Protein AF-X1TV05-F1 (afdb_monomer_lite)

Foldseek 3Di:
DPQVPDDAPPLVVDQEAEDADPDQPDDGDPSVQVCQQPDPGAYEAEAYDCQSHDCVQQQKHWDPDWDQQFQWKAAPNDIFGDHRFTFIAMDGRHCVFKDQGMWTARPVVRDIGRQWIHGNLRYIYGGGRQDPDPPGCSCVSVVVVVCSSPVPDDDDDDDAAEAEQAEPPDDLVVLLVVLVVCLVVLHAYEYAYAQWWDAVVVRDIDGVVVVPPSVVSVVSSVVSRYDYDHNYNQQDDPHTGPPHHDD

Secondary structure (DSSP, 8-state):
--GGG--TTGGGGSSEEEEEE--TTPPPPHHHHHHHHH--SEEEEEES-GGGS-HHHHTEEEEEEEE----EEEETTEEEE-----EEEEEES-TTTEEEEEEEE-TTT--EEEEEEEETTTEEEESS-----TT-STTHHHHHHHHHHH--S--------EEEEE-TTS-HHHHHHHHHHHHHTT--EEEEE-SEEEEGGGTEEEEGGG-HHHHHHHHHHHTTTEEEEE--SS--SSS-TTTS---

Organism: NCBI:txid412755

pLDDT: mean 92.11, std 7.25, range [57.16, 98.5]

Structure (mmCIF, N/CA/C/O backbone):
data_AF-X1TV05-F1
#
_entry.id   AF-X1TV05-F1
#
loop_
_atom_site.group_PDB
_atom_site.id
_atom_site.type_symbol
_atom_site.label_atom_id
_atom_site.label_alt_id
_atom_site.label_comp_id
_atom_site.label_asym_id
_atom_site.label_entity_id
_atom_site.label_seq_id
_atom_site.pdbx_PDB_ins_code
_atom_site.Cartn_x
_atom_site.Cartn_y
_atom_site.Cartn_z
_atom_site.occupancy
_atom_site.B_iso_or_equiv
_atom_site.auth_seq_id
_atom_site.auth_comp_id
_atom_site.auth_asym_id
_atom_site.auth_atom_id
_atom_site.pdbx_PDB_model_num
ATOM 1 N N . GLU A 1 1 ? -1.019 -19.174 -8.511 1.00 68.38 1 GLU A N 1
ATOM 2 C CA . GLU A 1 1 ? -0.355 -20.396 -9.016 1.00 68.38 1 GLU A CA 1
ATOM 3 C C . GLU A 1 1 ? 1.146 -20.200 -8.939 1.00 68.38 1 GLU A C 1
ATOM 5 O O . GLU A 1 1 ? 1.585 -19.057 -8.804 1.00 68.38 1 GLU A O 1
ATOM 10 N N . LEU A 1 2 ? 1.934 -21.275 -8.952 1.00 84.50 2 LEU A N 1
ATOM 11 C CA . LEU A 1 2 ? 3.381 -21.110 -9.069 1.00 84.50 2 LEU A CA 1
ATOM 12 C C . LEU A 1 2 ? 3.692 -20.598 -10.474 1.00 84.50 2 LEU A C 1
ATOM 14 O O . LEU A 1 2 ? 3.127 -21.087 -11.445 1.00 84.50 2 LEU A O 1
ATOM 18 N N . VAL A 1 3 ? 4.638 -19.665 -10.607 1.00 87.25 3 VAL A N 1
ATOM 19 C CA . VAL A 1 3 ? 5.024 -19.142 -11.932 1.00 87.25 3 VAL A CA 1
ATOM 20 C C . VAL A 1 3 ? 5.448 -20.257 -12.897 1.00 87.25 3 VAL A C 1
ATOM 22 O O . VAL A 1 3 ? 5.271 -20.134 -14.100 1.00 87.25 3 VAL A O 1
ATOM 25 N N . SER A 1 4 ? 5.975 -21.371 -12.374 1.00 88.25 4 SER A N 1
ATOM 26 C CA . SER A 1 4 ? 6.381 -22.548 -13.147 1.00 88.25 4 SER A CA 1
ATOM 27 C C . SER A 1 4 ? 5.229 -23.309 -13.805 1.00 88.25 4 SER A C 1
ATOM 29 O O . SER A 1 4 ? 5.489 -24.132 -14.677 1.00 88.25 4 SER A O 1
ATOM 31 N N . GLU A 1 5 ? 3.994 -23.081 -13.362 1.00 92.00 5 GLU A N 1
ATOM 32 C CA . GLU A 1 5 ? 2.779 -23.726 -13.873 1.00 92.00 5 GLU A CA 1
ATOM 33 C C . GLU A 1 5 ? 2.093 -22.885 -14.956 1.00 92.00 5 GLU A C 1
ATOM 35 O O . GLU A 1 5 ? 1.122 -23.344 -15.540 1.00 92.00 5 GLU A O 1
ATOM 40 N N . TYR A 1 6 ? 2.603 -21.681 -15.245 1.00 95.19 6 TYR A N 1
ATOM 41 C CA . TYR A 1 6 ? 2.023 -20.797 -16.250 1.00 95.19 6 TYR A CA 1
ATOM 42 C C . TYR A 1 6 ? 2.086 -21.420 -17.652 1.00 95.19 6 TYR A C 1
ATOM 44 O O . TYR A 1 6 ? 3.167 -21.736 -18.167 1.00 95.19 6 TYR A O 1
ATOM 52 N N . GLU A 1 7 ? 0.928 -21.512 -18.292 1.00 96.19 7 GLU A N 1
ATOM 53 C CA . GLU A 1 7 ? 0.734 -21.946 -19.669 1.00 96.19 7 GLU A CA 1
ATOM 54 C C . GLU A 1 7 ? 0.393 -20.760 -20.581 1.00 96.19 7 GLU A C 1
ATOM 56 O O . GLU A 1 7 ? -0.138 -19.731 -20.158 1.00 96.19 7 GLU A O 1
ATOM 61 N N . GLU A 1 8 ? 0.716 -20.908 -21.865 1.00 97.12 8 GLU A N 1
ATOM 62 C CA . GLU A 1 8 ? 0.439 -19.892 -22.882 1.00 97.12 8 GLU A CA 1
ATOM 63 C C . GLU A 1 8 ? -1.047 -19.514 -22.892 1.00 97.12 8 GLU A C 1
ATOM 65 O O . GLU A 1 8 ? -1.929 -20.367 -22.999 1.00 97.12 8 GLU A O 1
ATOM 70 N N . GLY A 1 9 ? -1.318 -18.216 -22.790 1.00 96.62 9 GLY A N 1
ATOM 71 C CA . GLY A 1 9 ? -2.655 -17.652 -22.812 1.00 96.62 9 GLY A CA 1
ATOM 72 C C . GLY A 1 9 ? -3.354 -17.548 -21.457 1.00 96.62 9 GLY A C 1
ATOM 73 O O . GLY A 1 9 ? -4.423 -16.939 -21.438 1.00 96.62 9 GLY A O 1
ATOM 74 N N . ASN A 1 10 ? -2.789 -18.039 -20.340 1.00 95.94 10 ASN A N 1
ATOM 75 C CA . ASN A 1 10 ? -3.433 -17.929 -19.016 1.00 95.94 10 ASN A CA 1
ATOM 76 C C . ASN A 1 10 ? -3.747 -16.480 -18.615 1.00 95.94 10 ASN A C 1
ATOM 78 O O . ASN A 1 10 ? -4.755 -16.227 -17.963 1.00 95.94 10 ASN A O 1
ATOM 82 N N . ILE A 1 11 ? -2.931 -15.510 -19.042 1.00 96.25 11 ILE A N 1
ATOM 83 C CA . ILE A 1 11 ? -3.197 -14.081 -18.815 1.00 96.25 11 ILE A CA 1
ATOM 84 C C . ILE A 1 11 ? -4.582 -13.631 -19.312 1.00 96.25 11 ILE A C 1
ATOM 86 O O . ILE A 1 11 ? -5.130 -12.661 -18.801 1.00 96.25 11 ILE A O 1
ATOM 90 N N . ASN A 1 12 ? -5.165 -14.314 -20.302 1.00 95.88 12 ASN A N 1
ATOM 91 C CA . ASN A 1 12 ? -6.446 -13.921 -20.888 1.00 95.88 12 ASN A CA 1
ATOM 92 C C . ASN A 1 12 ? -7.648 -14.208 -19.984 1.00 95.88 12 ASN A C 1
ATOM 94 O O . ASN A 1 12 ? -8.711 -13.629 -20.219 1.00 95.88 12 ASN A O 1
ATOM 98 N N . ASP A 1 13 ? -7.472 -15.063 -18.976 1.00 94.81 13 ASP A N 1
ATOM 99 C CA . ASP A 1 13 ? -8.521 -15.464 -18.037 1.00 94.81 13 ASP A CA 1
ATOM 100 C C . ASP A 1 13 ? -8.680 -14.478 -16.864 1.00 94.81 13 ASP A C 1
ATOM 102 O O . ASP A 1 13 ? -9.602 -14.616 -16.059 1.00 94.81 13 ASP A O 1
ATOM 106 N N . PHE A 1 14 ? -7.811 -13.463 -16.776 1.00 93.06 14 PHE A N 1
ATOM 107 C CA . PHE A 1 14 ? -7.770 -12.495 -15.681 1.00 93.06 14 PHE A CA 1
ATOM 108 C C . PHE A 1 14 ? -7.760 -11.048 -16.194 1.00 93.06 14 PHE A C 1
ATOM 110 O O . PHE A 1 14 ? -7.332 -10.758 -17.313 1.00 93.06 14 PHE A O 1
ATOM 117 N N . ASP A 1 15 ? -8.221 -10.121 -15.352 1.00 91.44 15 ASP A N 1
ATOM 118 C CA . ASP A 1 15 ? -8.172 -8.684 -15.649 1.00 91.44 15 ASP A CA 1
ATOM 119 C C . ASP A 1 15 ? -6.754 -8.119 -15.481 1.00 91.44 15 ASP A C 1
ATOM 121 O O . ASP A 1 15 ? -6.308 -7.305 -16.290 1.00 91.44 15 ASP A O 1
ATOM 125 N N . VAL A 1 16 ? -6.038 -8.607 -14.459 1.00 94.12 16 VAL A N 1
ATOM 126 C CA . VAL A 1 16 ? -4.680 -8.187 -14.098 1.00 94.12 16 VAL A CA 1
ATOM 127 C C . VAL A 1 16 ? -3.803 -9.417 -13.874 1.00 94.12 16 VAL A C 1
ATOM 129 O O . VAL A 1 16 ? -4.159 -10.310 -13.101 1.00 94.12 16 VAL A O 1
ATOM 132 N N . LEU A 1 17 ? -2.625 -9.444 -14.495 1.00 96.12 17 LEU A N 1
ATOM 133 C CA . LEU A 1 17 ? -1.563 -10.394 -14.166 1.00 96.12 17 LEU A CA 1
ATOM 134 C C . LEU A 1 17 ? -0.655 -9.790 -13.091 1.00 96.12 17 LEU A C 1
ATOM 136 O O . LEU A 1 17 ? -0.099 -8.710 -13.273 1.00 96.12 17 LEU A O 1
ATOM 140 N N . MET A 1 18 ? -0.439 -10.519 -11.999 1.00 95.81 18 MET A N 1
ATOM 141 C CA . MET A 1 18 ? 0.532 -10.144 -10.974 1.00 95.81 18 MET A CA 1
ATOM 142 C C . MET A 1 18 ? 1.689 -11.137 -10.950 1.00 95.81 18 MET A C 1
ATOM 144 O O . MET A 1 18 ? 1.497 -12.323 -10.687 1.00 95.81 18 MET A O 1
ATOM 148 N N . TYR A 1 19 ? 2.898 -10.636 -11.177 1.00 95.50 19 TYR A N 1
ATOM 149 C CA . TYR A 1 19 ? 4.137 -11.381 -11.011 1.00 95.50 19 TYR A CA 1
ATOM 150 C C . TYR A 1 19 ? 4.932 -10.820 -9.825 1.00 95.50 19 TYR A C 1
ATOM 152 O O . TYR A 1 19 ? 5.194 -9.618 -9.750 1.00 95.50 19 TYR A O 1
ATOM 160 N N . ILE A 1 20 ? 5.344 -11.705 -8.912 1.00 94.06 20 ILE A N 1
ATOM 161 C CA . ILE A 1 20 ? 6.173 -11.373 -7.748 1.00 94.06 20 ILE A CA 1
ATOM 162 C C . ILE A 1 20 ? 7.473 -12.173 -7.827 1.00 94.06 20 ILE A C 1
ATOM 164 O O . ILE A 1 20 ? 7.492 -13.387 -7.619 1.00 94.06 20 ILE A O 1
ATOM 168 N N . GLY A 1 21 ? 8.571 -11.488 -8.137 1.00 91.44 21 GLY A N 1
ATOM 169 C CA . GLY A 1 21 ? 9.897 -12.084 -8.219 1.00 91.44 21 GLY A CA 1
ATOM 170 C C . GLY A 1 21 ? 10.612 -12.079 -6.874 1.00 91.44 21 GLY A C 1
ATOM 171 O O . GLY A 1 21 ? 11.337 -11.137 -6.572 1.00 91.44 21 GLY A O 1
ATOM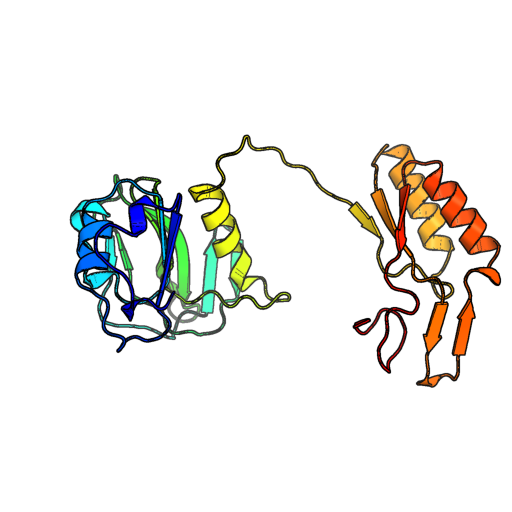 172 N N . GLU A 1 22 ? 10.467 -13.144 -6.087 1.00 87.88 22 GLU A N 1
ATOM 173 C CA . GLU A 1 22 ? 11.188 -13.293 -4.808 1.00 87.88 22 GLU A CA 1
ATOM 174 C C . GLU A 1 22 ? 12.546 -14.000 -4.950 1.00 87.88 22 GLU A C 1
ATOM 176 O O . GLU A 1 22 ? 13.395 -13.906 -4.068 1.00 87.88 22 GLU A O 1
ATOM 181 N N . ASN A 1 23 ? 12.779 -14.715 -6.057 1.00 86.69 23 ASN A N 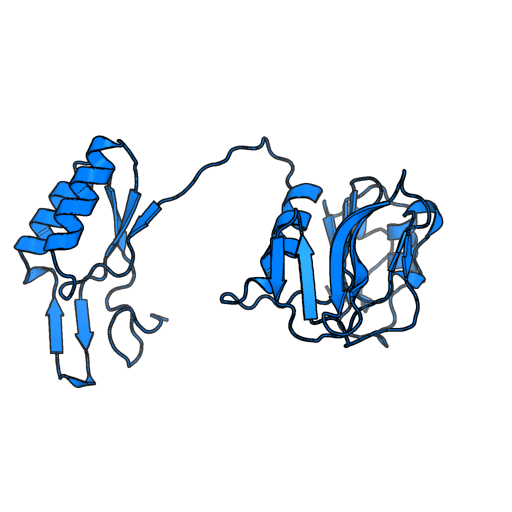1
ATOM 182 C CA . ASN A 1 23 ? 13.999 -15.493 -6.274 1.00 86.69 23 ASN A CA 1
ATOM 183 C C . ASN A 1 23 ? 14.641 -15.174 -7.630 1.00 86.69 23 ASN A C 1
ATOM 185 O O . ASN A 1 23 ? 14.133 -15.576 -8.676 1.00 86.69 23 ASN A O 1
ATOM 189 N N . PHE A 1 24 ? 15.810 -14.531 -7.596 1.00 84.25 24 PHE A N 1
ATOM 190 C CA . PHE A 1 24 ? 16.594 -14.161 -8.778 1.00 84.25 24 PHE A CA 1
ATOM 191 C C . PHE A 1 24 ? 17.009 -15.358 -9.656 1.00 84.25 24 PHE A C 1
ATOM 193 O O . PHE A 1 24 ? 17.264 -15.197 -10.844 1.00 84.25 24 PHE A O 1
ATOM 200 N N . GLN A 1 25 ? 17.087 -16.570 -9.095 1.00 85.25 25 GLN A N 1
ATOM 201 C CA . GLN A 1 25 ? 17.494 -17.783 -9.817 1.00 85.25 25 GLN A CA 1
ATOM 202 C C . GLN A 1 25 ? 16.310 -18.592 -10.375 1.00 85.25 25 GLN A C 1
ATOM 204 O O . GLN A 1 25 ? 16.520 -19.628 -11.017 1.00 85.25 25 GLN A O 1
ATOM 209 N N . ALA A 1 26 ? 15.069 -18.181 -10.100 1.00 84.94 26 ALA A N 1
ATOM 210 C CA . ALA A 1 26 ? 13.884 -18.930 -10.494 1.00 84.94 26 ALA A CA 1
ATOM 211 C C . ALA A 1 26 ? 13.645 -18.856 -12.006 1.00 84.94 26 ALA A C 1
ATOM 213 O O . ALA A 1 26 ? 13.415 -17.796 -12.566 1.00 84.94 26 ALA A O 1
ATOM 214 N N . LYS A 1 27 ? 13.615 -20.000 -12.691 1.00 85.38 27 LYS A N 1
ATOM 215 C CA . LYS A 1 27 ? 13.310 -20.016 -14.126 1.00 85.38 27 LYS A CA 1
ATOM 216 C C . LYS A 1 27 ? 11.850 -19.642 -14.372 1.00 85.38 27 LYS A C 1
ATOM 218 O O . LYS A 1 27 ? 10.955 -20.336 -13.897 1.00 85.38 27 LYS A O 1
ATOM 223 N N . ILE A 1 28 ? 11.635 -18.611 -15.181 1.00 90.69 28 ILE A N 1
ATOM 224 C CA . ILE A 1 28 ? 10.305 -18.209 -15.640 1.00 90.69 28 ILE A CA 1
ATOM 225 C C . ILE A 1 28 ? 9.979 -18.900 -16.973 1.00 90.69 28 ILE A C 1
ATOM 227 O O . ILE A 1 28 ? 10.848 -18.962 -17.853 1.00 90.69 28 ILE A O 1
ATOM 231 N N . PRO A 1 29 ? 8.754 -19.426 -17.163 1.00 94.44 29 PRO A N 1
ATOM 232 C CA . PRO A 1 29 ? 8.337 -19.973 -18.448 1.00 94.44 29 PRO A CA 1
ATOM 233 C C . PRO A 1 29 ? 8.396 -18.930 -19.566 1.00 94.44 29 PRO A C 1
ATOM 235 O O . PRO A 1 29 ? 7.923 -17.805 -19.420 1.00 94.44 29 PRO A O 1
ATOM 238 N N . ARG A 1 30 ? 8.901 -19.329 -20.740 1.00 95.31 30 ARG A N 1
ATOM 239 C CA . ARG A 1 30 ? 8.886 -18.469 -21.939 1.00 95.31 30 ARG A CA 1
ATOM 240 C C . ARG A 1 30 ? 7.475 -18.060 -22.361 1.00 95.31 30 ARG A C 1
ATOM 242 O O . ARG A 1 30 ? 7.324 -16.995 -22.940 1.00 95.31 30 ARG A O 1
ATOM 249 N N . ALA A 1 31 ? 6.476 -18.894 -22.067 1.00 97.00 31 ALA A N 1
ATOM 250 C CA . ALA A 1 31 ? 5.073 -18.583 -22.313 1.00 97.00 31 ALA A CA 1
ATOM 251 C C . ALA A 1 31 ? 4.655 -17.285 -21.601 1.00 97.00 31 ALA A C 1
ATOM 253 O O . ALA A 1 31 ? 4.124 -16.393 -22.250 1.00 97.00 31 ALA A O 1
ATOM 254 N N . LEU A 1 32 ? 5.017 -17.124 -20.320 1.00 97.00 32 LEU A N 1
ATOM 255 C CA . LEU A 1 32 ? 4.729 -15.906 -19.557 1.00 97.00 32 LEU A CA 1
ATOM 256 C C . LEU A 1 32 ? 5.389 -14.672 -20.179 1.00 97.00 32 LEU A C 1
ATOM 258 O O . LEU A 1 32 ? 4.730 -13.661 -20.397 1.00 97.00 32 LEU A O 1
ATOM 262 N N . ILE A 1 33 ? 6.683 -14.765 -20.498 1.00 96.44 33 ILE A N 1
ATOM 263 C CA . ILE A 1 33 ? 7.435 -13.660 -21.113 1.00 96.44 33 ILE A CA 1
ATOM 264 C C . ILE A 1 33 ? 6.826 -13.263 -22.465 1.00 96.44 33 ILE A C 1
ATOM 266 O O . ILE A 1 33 ? 6.653 -12.077 -22.748 1.00 96.44 33 ILE A O 1
ATOM 270 N N . ASN A 1 34 ? 6.471 -14.247 -23.295 1.00 97.12 34 ASN A N 1
ATOM 271 C CA . ASN A 1 34 ? 5.846 -14.001 -24.590 1.00 97.12 34 ASN A CA 1
ATOM 272 C C . ASN A 1 34 ? 4.484 -13.321 -24.435 1.00 97.12 34 ASN A C 1
ATOM 274 O O . ASN A 1 34 ? 4.226 -12.336 -25.124 1.00 97.12 34 ASN A O 1
ATOM 278 N N . ASP A 1 35 ? 3.638 -13.804 -23.532 1.00 97.56 35 ASP A N 1
ATOM 279 C CA . ASP A 1 35 ? 2.312 -13.231 -23.313 1.00 97.56 35 ASP A CA 1
ATOM 280 C C . ASP A 1 35 ? 2.403 -11.789 -22.808 1.00 97.56 35 ASP A C 1
ATOM 282 O O . ASP A 1 35 ? 1.779 -10.893 -23.374 1.00 97.56 35 ASP A O 1
ATOM 286 N N . VAL A 1 36 ? 3.257 -11.527 -21.817 1.00 97.44 36 VAL A N 1
ATOM 287 C CA . VAL A 1 36 ? 3.504 -10.177 -21.286 1.00 97.44 36 VAL A CA 1
ATOM 288 C C . VAL A 1 36 ? 3.994 -9.217 -22.377 1.00 97.44 36 VAL A C 1
ATOM 290 O O . VAL A 1 36 ? 3.519 -8.083 -22.494 1.00 97.44 36 VAL A O 1
ATOM 293 N N . ASN A 1 37 ? 4.898 -9.673 -23.244 1.00 96.88 37 ASN A N 1
ATOM 294 C CA . ASN A 1 37 ? 5.409 -8.846 -24.334 1.00 96.88 37 ASN A CA 1
ATOM 295 C C . ASN A 1 37 ? 4.354 -8.559 -25.416 1.00 96.88 37 ASN A C 1
ATOM 297 O O . ASN A 1 37 ? 4.443 -7.528 -26.079 1.00 96.88 37 ASN A O 1
ATOM 301 N N . ASN A 1 38 ? 3.313 -9.384 -25.563 1.00 95.94 38 ASN A N 1
ATOM 302 C CA . ASN A 1 38 ? 2.331 -9.265 -26.652 1.00 95.94 38 ASN A CA 1
ATOM 303 C C . ASN A 1 38 ? 0.911 -8.876 -26.206 1.00 95.94 38 ASN A C 1
ATOM 305 O O . ASN A 1 38 ? 0.030 -8.736 -27.048 1.00 95.94 38 ASN A O 1
ATOM 309 N N . THR A 1 39 ? 0.688 -8.682 -24.909 1.00 95.38 39 THR A N 1
ATOM 310 C CA . THR A 1 39 ? -0.622 -8.329 -24.348 1.00 95.38 39 THR A CA 1
ATOM 311 C C . THR A 1 39 ? -0.812 -6.822 -24.160 1.00 95.38 39 THR A C 1
ATOM 313 O O . THR A 1 39 ? 0.164 -6.085 -24.001 1.00 95.38 39 THR A O 1
ATOM 316 N N . ASP A 1 40 ? -2.075 -6.404 -24.098 1.00 92.56 40 ASP A N 1
ATOM 317 C CA . ASP A 1 40 ? -2.505 -5.077 -23.633 1.00 92.56 40 ASP A CA 1
ATOM 318 C C . ASP A 1 40 ? -3.212 -5.146 -22.262 1.00 92.56 40 ASP A C 1
ATOM 320 O O . ASP A 1 40 ? -3.730 -4.141 -21.774 1.00 92.56 40 ASP A O 1
ATOM 324 N N . ARG A 1 41 ? -3.251 -6.334 -21.636 1.00 95.44 41 ARG A N 1
ATOM 325 C CA . ARG A 1 41 ? -3.779 -6.537 -20.277 1.00 95.44 41 ARG A CA 1
ATOM 326 C C . ARG A 1 41 ? -2.948 -5.785 -19.244 1.00 95.44 41 ARG A C 1
ATOM 328 O O . ARG A 1 41 ? -1.780 -5.478 -19.471 1.00 95.44 41 ARG A O 1
ATOM 335 N N . GLU A 1 42 ? -3.560 -5.544 -18.094 1.00 96.94 42 GLU A N 1
ATOM 336 C CA . GLU A 1 42 ? -2.896 -4.893 -16.975 1.00 96.94 42 GLU A CA 1
ATOM 337 C C . GLU A 1 42 ? -1.921 -5.839 -16.283 1.00 96.94 42 GLU A C 1
ATOM 339 O O . GLU A 1 42 ? -2.214 -7.020 -16.072 1.00 96.94 42 GLU A O 1
ATOM 344 N N . ILE A 1 43 ? -0.741 -5.324 -15.941 1.00 97.94 43 ILE A N 1
ATOM 345 C CA . ILE A 1 43 ? 0.333 -6.12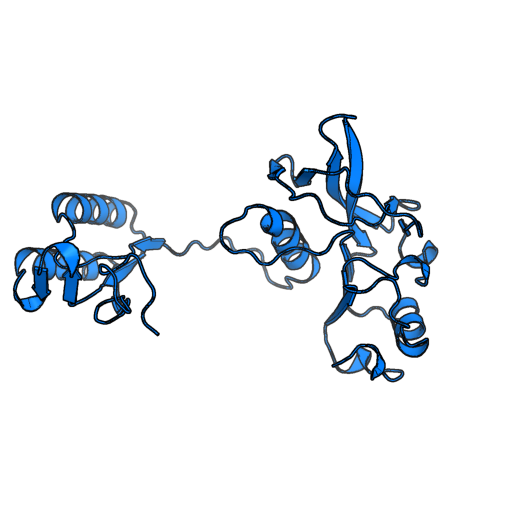7 -15.362 1.00 97.94 43 ILE A CA 1
ATOM 346 C C . ILE A 1 43 ? 0.963 -5.395 -14.187 1.00 97.94 43 ILE A C 1
ATOM 348 O O . ILE A 1 43 ? 1.478 -4.290 -14.335 1.00 97.94 43 ILE A O 1
ATOM 352 N N . LEU A 1 44 ? 1.007 -6.065 -13.037 1.00 97.88 44 LEU A N 1
ATOM 353 C CA . LEU A 1 44 ? 1.915 -5.733 -11.948 1.00 97.88 44 LEU A CA 1
ATOM 354 C C . LEU A 1 44 ? 3.128 -6.660 -12.009 1.00 97.88 44 LEU A C 1
ATOM 356 O O . LEU A 1 44 ? 2.989 -7.879 -11.896 1.00 97.88 44 LEU A O 1
ATOM 360 N N . TRP A 1 45 ? 4.318 -6.083 -12.120 1.00 97.44 45 TRP A N 1
ATOM 361 C CA . TRP A 1 45 ? 5.574 -6.819 -12.120 1.00 97.44 45 TRP A CA 1
ATOM 362 C C . TRP A 1 45 ? 6.487 -6.333 -11.000 1.00 97.44 45 TRP A C 1
ATOM 364 O O . TRP A 1 45 ? 6.972 -5.202 -11.015 1.00 97.44 45 TRP A O 1
ATOM 374 N N . ILE A 1 46 ? 6.752 -7.203 -10.029 1.00 95.81 46 ILE A N 1
ATOM 375 C CA . ILE A 1 46 ? 7.568 -6.875 -8.861 1.00 95.81 46 ILE A CA 1
ATOM 376 C C . ILE A 1 46 ? 8.933 -7.563 -8.956 1.00 95.81 46 ILE A C 1
ATOM 378 O O . ILE A 1 46 ? 9.037 -8.785 -9.078 1.00 95.81 46 ILE A O 1
ATOM 382 N N . ASN A 1 47 ? 9.974 -6.747 -8.812 1.00 93.56 47 ASN A 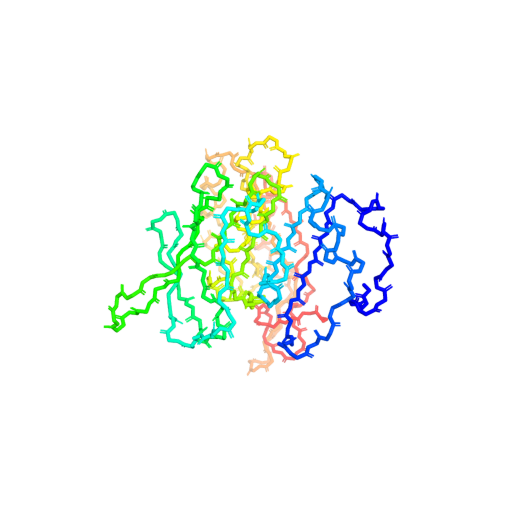N 1
ATOM 383 C CA . ASN A 1 47 ? 11.373 -7.099 -8.625 1.00 93.56 47 ASN A CA 1
ATOM 384 C C . ASN A 1 47 ? 12.026 -7.804 -9.831 1.00 93.56 47 ASN A C 1
ATOM 386 O O . ASN A 1 47 ? 12.351 -7.139 -10.817 1.00 93.56 47 ASN A O 1
ATOM 390 N N . TYR A 1 48 ? 12.263 -9.118 -9.767 1.00 92.81 48 TYR A N 1
ATOM 391 C CA . TYR A 1 48 ? 13.171 -9.817 -10.688 1.00 92.81 48 TYR A CA 1
ATOM 392 C C . TYR A 1 48 ? 12.589 -10.165 -12.063 1.00 92.81 48 TYR A C 1
ATOM 394 O O . TYR A 1 48 ? 11.382 -10.174 -12.264 1.00 92.81 48 TYR A O 1
ATOM 402 N N . TYR A 1 49 ? 13.478 -10.499 -13.004 1.00 92.31 49 TYR A N 1
ATOM 403 C CA . TYR A 1 49 ? 13.219 -10.870 -14.402 1.00 92.31 49 TYR A CA 1
ATOM 404 C C . TYR A 1 49 ? 12.644 -9.838 -15.393 1.00 92.31 49 TYR A C 1
ATOM 406 O O . TYR A 1 49 ? 12.356 -10.234 -16.525 1.00 92.31 49 TYR A O 1
ATOM 414 N N . PRO A 1 50 ? 12.544 -8.527 -15.100 1.00 92.81 50 PRO A N 1
ATOM 415 C CA . PRO A 1 50 ? 12.095 -7.566 -16.112 1.00 92.81 50 PRO A CA 1
ATOM 416 C C . PRO A 1 50 ? 13.066 -7.443 -17.300 1.00 92.81 50 PRO A C 1
ATOM 418 O O . PRO A 1 50 ? 12.669 -6.964 -18.354 1.00 92.81 50 PRO A O 1
ATOM 421 N N . TRP A 1 51 ? 14.322 -7.889 -17.169 1.00 91.38 51 TRP A N 1
ATOM 422 C CA . TRP A 1 51 ? 15.326 -7.855 -18.243 1.00 91.38 51 TRP A CA 1
ATOM 423 C C . TRP A 1 51 ? 15.035 -8.814 -19.413 1.00 91.38 51 TRP A C 1
ATOM 425 O O . TRP A 1 51 ? 15.661 -8.692 -20.461 1.00 91.38 51 TRP A O 1
ATOM 435 N N . GLU A 1 52 ? 14.108 -9.765 -19.255 1.00 92.38 52 GLU A N 1
ATOM 436 C CA . GLU A 1 52 ? 13.628 -10.628 -20.351 1.00 92.38 52 GLU A CA 1
ATOM 437 C C . GLU A 1 52 ? 12.420 -10.018 -21.096 1.00 92.38 52 GLU A C 1
ATOM 439 O O . GLU A 1 52 ? 11.960 -10.570 -22.099 1.00 92.38 52 GLU A O 1
ATOM 444 N N . LEU A 1 53 ? 11.879 -8.895 -20.611 1.00 95.44 53 LEU A N 1
ATOM 445 C CA . LEU A 1 53 ? 10.745 -8.203 -21.224 1.00 95.44 53 LEU A CA 1
ATOM 446 C C . LEU A 1 53 ? 11.209 -7.249 -22.336 1.00 95.44 53 LEU A C 1
ATOM 448 O O . LEU A 1 53 ? 12.360 -6.816 -22.379 1.00 95.44 53 LEU A O 1
ATOM 452 N N . ASP A 1 54 ? 10.306 -6.906 -23.257 1.00 96.94 54 ASP A N 1
ATOM 453 C CA . ASP A 1 54 ? 10.607 -5.997 -24.366 1.00 96.94 54 ASP A CA 1
ATOM 454 C C . ASP A 1 54 ? 10.745 -4.549 -23.868 1.00 96.94 54 ASP A C 1
ATOM 456 O O . ASP A 1 54 ? 9.772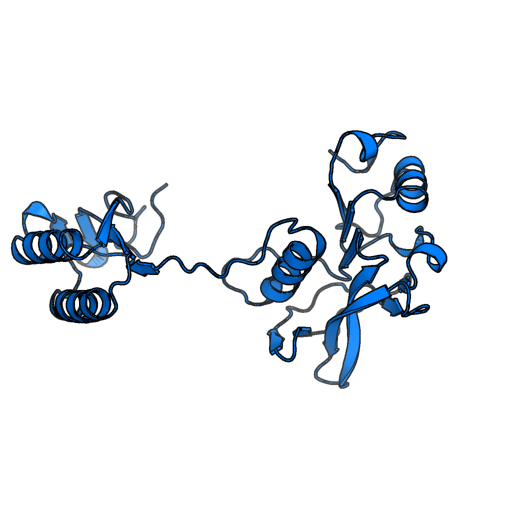 -3.792 -23.782 1.00 96.94 54 ASP A O 1
ATOM 460 N N . SER A 1 55 ? 11.984 -4.142 -23.580 1.00 97.25 55 SER A N 1
ATOM 461 C CA . SER A 1 55 ? 12.308 -2.789 -23.115 1.00 97.25 55 SER A CA 1
ATOM 462 C C . SER A 1 55 ? 11.854 -1.693 -24.076 1.00 97.25 55 SER A C 1
ATOM 464 O O . SER A 1 55 ? 11.490 -0.602 -23.641 1.00 97.25 55 SER A O 1
ATOM 466 N N . ARG A 1 56 ? 11.792 -1.960 -25.388 1.00 96.94 56 ARG A N 1
ATOM 467 C CA . ARG A 1 56 ? 11.349 -0.964 -26.380 1.00 96.94 56 ARG A CA 1
ATOM 468 C C . ARG A 1 56 ? 9.841 -0.752 -26.344 1.00 96.94 56 ARG A C 1
ATOM 470 O O . ARG A 1 56 ? 9.389 0.360 -26.640 1.00 96.94 56 ARG A O 1
ATOM 477 N N . LYS A 1 57 ? 9.079 -1.797 -26.001 1.00 96.62 57 LYS A N 1
ATOM 478 C CA . LYS A 1 57 ? 7.637 -1.708 -25.732 1.00 96.62 57 LYS A CA 1
ATOM 479 C C . LYS A 1 57 ? 7.379 -0.971 -24.421 1.00 96.62 57 LYS A C 1
ATOM 481 O O . LYS A 1 57 ? 6.484 -0.136 -24.370 1.00 96.62 57 LYS A O 1
ATOM 486 N N . LEU A 1 58 ? 8.148 -1.277 -23.379 1.00 97.94 58 LEU A N 1
ATOM 487 C CA . LEU A 1 58 ? 7.918 -0.735 -22.038 1.00 97.94 58 LEU A CA 1
ATOM 488 C C . LEU A 1 58 ? 8.502 0.671 -21.834 1.00 97.94 58 LEU A C 1
ATOM 490 O O . LEU A 1 58 ? 7.996 1.424 -21.015 1.00 97.94 58 LEU A O 1
ATOM 494 N N . GLY A 1 59 ? 9.541 1.049 -22.577 1.00 98.25 59 GLY A N 1
ATOM 495 C CA . GLY A 1 59 ? 10.215 2.342 -22.439 1.00 98.25 59 GLY A CA 1
ATOM 496 C C . GLY A 1 59 ? 11.184 2.440 -21.259 1.00 98.25 59 GLY A C 1
ATOM 497 O O . GLY A 1 59 ? 11.651 3.533 -20.941 1.00 98.25 59 GLY A O 1
ATOM 498 N N . PHE A 1 60 ? 11.524 1.320 -20.623 1.00 98.44 60 PHE A N 1
ATOM 499 C CA . PHE A 1 60 ? 12.548 1.248 -19.584 1.00 98.44 60 PHE A CA 1
ATOM 500 C C . PHE A 1 60 ? 13.363 -0.042 -19.700 1.00 98.44 60 PHE A C 1
ATOM 502 O O . PHE A 1 60 ? 12.899 -1.046 -20.240 1.00 98.44 60 PHE A O 1
ATOM 509 N N . GLU A 1 61 ? 14.580 -0.004 -19.172 1.00 97.44 61 GLU A N 1
ATOM 510 C CA . GLU A 1 61 ? 15.485 -1.140 -19.044 1.00 97.44 61 GLU A CA 1
ATOM 511 C C . GLU A 1 61 ? 15.798 -1.391 -17.575 1.00 97.44 61 GLU A C 1
ATOM 513 O O . GLU A 1 61 ? 15.819 -0.476 -16.749 1.00 97.44 61 GLU A O 1
ATOM 518 N N . VAL A 1 62 ? 16.045 -2.655 -17.247 1.00 95.88 62 VAL A N 1
ATOM 519 C CA . VAL A 1 62 ? 16.464 -3.062 -15.911 1.00 95.88 62 VAL A CA 1
ATOM 520 C C . VAL A 1 62 ? 17.753 -3.852 -16.033 1.00 95.88 62 VAL A C 1
ATOM 522 O O . VAL A 1 62 ? 17.842 -4.813 -16.798 1.00 95.88 62 VAL A O 1
ATOM 525 N N . SER A 1 63 ? 18.765 -3.436 -15.280 1.00 90.19 63 SER A N 1
ATOM 526 C CA . SER A 1 63 ? 20.051 -4.121 -15.230 1.00 90.19 63 SER A CA 1
ATOM 527 C C . SER A 1 63 ? 19.924 -5.484 -14.547 1.00 90.19 63 SER A C 1
ATOM 529 O O . SER A 1 63 ? 19.148 -5.648 -13.610 1.00 90.19 63 SER A O 1
ATOM 531 N N . GLY A 1 64 ? 20.764 -6.443 -14.944 1.00 79.69 64 GLY A N 1
ATOM 532 C CA . GLY A 1 64 ? 20.965 -7.686 -14.187 1.00 79.69 64 GLY A CA 1
ATOM 533 C C . GLY A 1 64 ? 21.813 -7.509 -12.917 1.00 79.69 64 GLY A C 1
ATOM 534 O O . GLY A 1 64 ? 22.152 -8.494 -12.265 1.00 79.69 64 GLY A O 1
ATOM 535 N N . ALA A 1 65 ? 22.227 -6.277 -12.603 1.00 87.62 65 ALA A N 1
ATOM 536 C CA . ALA A 1 65 ? 22.888 -5.921 -11.354 1.00 87.62 65 ALA A CA 1
ATOM 537 C C . ALA A 1 65 ? 21.887 -5.354 -10.342 1.00 87.62 65 ALA A C 1
ATOM 539 O O . ALA A 1 65 ? 20.909 -4.703 -10.716 1.00 87.62 65 ALA A O 1
ATOM 540 N N . HIS A 1 66 ? 22.208 -5.534 -9.062 1.00 91.19 66 HIS A N 1
ATOM 541 C CA . HIS A 1 66 ? 21.367 -5.110 -7.949 1.00 91.19 66 HIS A CA 1
ATOM 542 C C . HIS A 1 66 ? 22.132 -4.270 -6.925 1.00 91.19 66 HIS A C 1
ATOM 544 O O . HIS A 1 66 ? 23.366 -4.198 -6.952 1.00 91.19 66 HIS A O 1
ATOM 550 N N . SER A 1 67 ? 21.395 -3.614 -6.033 1.00 92.62 67 SER A N 1
ATOM 551 C CA . SER A 1 67 ? 21.935 -2.750 -4.986 1.00 92.62 67 SER A CA 1
ATOM 552 C C . SER A 1 67 ? 21.147 -2.899 -3.689 1.00 92.62 67 SER A C 1
ATOM 554 O O . SER A 1 67 ? 19.934 -3.046 -3.714 1.00 92.62 67 SER A O 1
ATOM 556 N N . PHE A 1 68 ? 21.847 -2.769 -2.562 1.00 94.19 68 PHE A N 1
ATOM 557 C CA . PHE A 1 68 ? 21.263 -2.713 -1.215 1.00 94.19 68 PHE A CA 1
ATOM 558 C C . PHE A 1 68 ? 21.444 -1.334 -0.561 1.00 94.19 68 PHE A C 1
ATOM 560 O O . PHE A 1 68 ? 21.159 -1.161 0.619 1.00 94.19 68 PHE A O 1
ATOM 567 N N . ASN A 1 69 ? 21.964 -0.356 -1.307 1.00 94.69 69 ASN A N 1
ATOM 568 C CA . ASN A 1 69 ? 22.411 0.921 -0.743 1.00 94.69 69 ASN A CA 1
ATOM 569 C C . ASN A 1 69 ? 21.283 1.946 -0.555 1.00 94.69 69 ASN A C 1
ATOM 571 O O . ASN A 1 69 ? 21.519 3.005 0.012 1.00 94.69 69 ASN A O 1
ATOM 575 N N . PHE A 1 70 ? 20.082 1.678 -1.068 1.00 94.94 70 PHE A N 1
ATOM 576 C CA . PHE A 1 70 ? 18.973 2.625 -0.997 1.00 94.94 70 PHE A CA 1
ATOM 577 C C . PHE A 1 70 ? 18.197 2.445 0.309 1.00 94.94 70 PHE A C 1
ATOM 579 O O . PHE A 1 70 ? 17.854 1.325 0.686 1.00 94.94 70 PHE A O 1
ATOM 586 N N . ASP A 1 71 ? 17.894 3.555 0.974 1.00 93.88 71 ASP A N 1
ATOM 587 C CA . ASP A 1 71 ? 17.267 3.599 2.300 1.00 93.88 71 ASP A CA 1
ATOM 588 C C . ASP A 1 71 ? 16.102 4.606 2.380 1.00 93.88 71 ASP A C 1
ATOM 590 O O . ASP A 1 71 ? 15.490 4.805 3.437 1.00 93.88 71 ASP A O 1
ATOM 594 N N . ARG A 1 72 ? 15.741 5.209 1.240 1.00 94.62 72 ARG A N 1
ATOM 595 C CA . ARG A 1 72 ? 14.627 6.148 1.105 1.00 94.62 72 ARG A CA 1
ATOM 596 C C . ARG A 1 72 ? 13.853 5.931 -0.194 1.00 94.62 72 ARG A C 1
ATOM 598 O O . ARG A 1 72 ? 14.446 5.707 -1.247 1.00 94.62 72 ARG A O 1
ATOM 605 N N . ILE A 1 73 ? 12.530 6.063 -0.126 1.00 95.62 73 ILE A N 1
ATOM 606 C CA . ILE A 1 73 ? 11.649 6.181 -1.294 1.00 95.62 73 ILE A CA 1
ATOM 607 C C . ILE A 1 73 ? 11.077 7.599 -1.319 1.00 95.62 73 ILE A C 1
ATOM 609 O O . ILE A 1 73 ? 10.445 8.015 -0.353 1.00 95.62 73 ILE A O 1
ATOM 613 N N . SER A 1 74 ? 11.250 8.325 -2.420 1.00 96.88 74 SER A N 1
ATOM 614 C CA . SER A 1 74 ? 10.587 9.610 -2.651 1.00 96.88 74 SER A CA 1
ATOM 615 C C . SER A 1 74 ? 9.389 9.430 -3.579 1.00 96.88 74 SER A C 1
ATOM 617 O O . SER A 1 74 ? 9.517 8.908 -4.691 1.00 96.88 74 SER A O 1
ATOM 619 N N . TYR A 1 75 ? 8.211 9.847 -3.120 1.00 96.56 75 TYR A N 1
ATOM 620 C CA . TYR A 1 75 ? 6.935 9.693 -3.813 1.00 96.56 75 TYR A CA 1
ATOM 621 C C . TYR A 1 75 ? 6.062 10.931 -3.611 1.00 96.56 75 TYR A C 1
ATOM 623 O O . TYR A 1 75 ? 5.764 11.313 -2.481 1.00 96.56 75 TYR A O 1
ATOM 631 N N . ARG A 1 76 ? 5.639 11.577 -4.709 1.00 93.88 76 ARG A N 1
ATOM 632 C CA . ARG A 1 76 ? 4.811 12.804 -4.686 1.00 93.88 76 ARG A CA 1
ATOM 633 C C . ARG A 1 76 ? 5.365 13.923 -3.780 1.00 93.88 76 ARG A C 1
ATOM 635 O O . ARG A 1 76 ? 4.604 14.684 -3.191 1.00 93.88 76 ARG A O 1
ATOM 642 N N . GLY A 1 77 ? 6.692 14.027 -3.671 1.00 93.88 77 GLY A N 1
ATOM 643 C CA . GLY A 1 77 ? 7.367 15.013 -2.818 1.00 93.88 77 GLY A CA 1
ATOM 644 C C . GLY A 1 77 ? 7.398 14.664 -1.325 1.00 93.88 77 GLY A C 1
ATOM 645 O O . GLY A 1 77 ? 7.844 15.487 -0.530 1.00 93.88 77 GLY A O 1
ATOM 646 N N . TYR A 1 78 ? 6.942 13.469 -0.946 1.00 95.19 78 TYR A N 1
ATOM 647 C CA . TYR A 1 78 ? 7.107 12.901 0.387 1.00 95.19 78 TYR A CA 1
ATOM 648 C C . TYR A 1 78 ? 8.217 11.860 0.374 1.00 95.19 78 TYR A C 1
ATOM 650 O O . TYR A 1 78 ? 8.334 11.083 -0.573 1.00 95.19 78 TYR A O 1
ATOM 658 N N . ASP A 1 79 ? 8.983 11.824 1.456 1.00 94.75 79 ASP A N 1
ATOM 659 C CA . ASP A 1 79 ? 10.048 10.853 1.648 1.00 94.75 79 ASP A CA 1
ATOM 660 C C . ASP A 1 79 ? 9.626 9.811 2.684 1.00 94.75 79 ASP A C 1
ATOM 662 O O . ASP A 1 79 ? 9.171 10.138 3.781 1.00 94.75 79 ASP A O 1
ATOM 666 N N . PHE A 1 80 ? 9.809 8.549 2.320 1.00 93.00 80 PHE A N 1
ATOM 667 C CA . PHE A 1 80 ? 9.478 7.377 3.111 1.00 93.00 80 PHE A CA 1
ATOM 668 C C . PHE A 1 80 ? 10.761 6.622 3.425 1.00 93.00 80 PHE A C 1
ATOM 670 O O . PHE A 1 80 ? 11.642 6.491 2.572 1.00 93.00 80 PHE A O 1
ATOM 677 N N . LYS A 1 81 ? 10.869 6.102 4.647 1.00 91.25 81 LYS A N 1
ATOM 678 C CA . LYS A 1 81 ? 11.971 5.209 4.998 1.00 91.25 81 LYS A CA 1
ATOM 679 C C . LYS A 1 81 ? 11.817 3.898 4.227 1.00 91.25 81 LYS A C 1
ATOM 681 O O . LYS A 1 81 ? 10.740 3.309 4.242 1.00 91.25 81 LYS A O 1
ATOM 686 N N . LEU A 1 82 ? 12.907 3.436 3.628 1.00 90.12 82 LEU A N 1
ATOM 687 C CA . LEU A 1 82 ? 13.031 2.098 3.068 1.00 90.12 82 LEU A CA 1
ATOM 688 C C . LEU A 1 82 ? 13.993 1.301 3.939 1.00 90.12 82 LEU A C 1
ATOM 690 O O . LEU A 1 82 ? 15.096 1.760 4.240 1.00 90.12 82 LEU A O 1
ATOM 694 N N . ASN A 1 83 ? 13.592 0.107 4.362 1.00 86.00 83 ASN A N 1
ATOM 695 C CA . ASN A 1 83 ? 14.567 -0.811 4.929 1.00 86.00 83 ASN A CA 1
ATOM 696 C C . ASN A 1 83 ? 15.455 -1.348 3.798 1.00 86.00 83 ASN A C 1
ATOM 698 O O . ASN A 1 83 ? 14.908 -1.815 2.798 1.00 86.00 83 ASN A O 1
ATOM 702 N N . PRO A 1 84 ? 16.796 -1.300 3.938 1.00 82.25 84 PRO A N 1
ATOM 703 C CA . PRO A 1 84 ? 17.706 -1.795 2.913 1.00 82.25 84 PRO A CA 1
ATOM 704 C C . PRO A 1 84 ? 17.301 -3.187 2.433 1.00 82.25 84 PRO A C 1
ATOM 706 O O . PRO A 1 84 ? 17.217 -4.137 3.215 1.00 82.25 84 PRO A O 1
ATOM 709 N N . THR A 1 85 ? 17.024 -3.282 1.141 1.00 88.62 85 THR A N 1
ATOM 710 C CA . THR A 1 85 ? 16.519 -4.480 0.473 1.00 88.62 85 THR A CA 1
ATOM 711 C C . THR A 1 85 ? 17.194 -4.609 -0.881 1.00 88.62 85 THR A C 1
ATOM 713 O O . THR A 1 85 ? 17.829 -3.663 -1.349 1.00 88.62 85 THR A O 1
ATOM 716 N N . ASP A 1 86 ? 17.085 -5.781 -1.496 1.00 91.81 86 ASP A N 1
ATOM 717 C CA . ASP A 1 86 ? 17.639 -5.987 -2.826 1.00 91.81 86 ASP A CA 1
ATOM 718 C C . ASP A 1 86 ? 16.816 -5.207 -3.853 1.00 91.81 86 ASP A C 1
ATOM 720 O O . ASP A 1 86 ? 15.602 -5.409 -3.964 1.00 91.81 86 ASP A O 1
ATOM 724 N N . THR A 1 87 ? 17.463 -4.304 -4.588 1.00 93.69 87 THR A N 1
ATOM 725 C CA . THR A 1 87 ? 16.797 -3.474 -5.592 1.00 93.69 87 THR A CA 1
ATOM 726 C C . THR A 1 87 ? 17.385 -3.682 -6.976 1.00 93.69 87 THR A C 1
ATOM 728 O O . THR A 1 87 ? 18.600 -3.699 -7.187 1.00 93.69 87 THR A O 1
ATOM 731 N N . SER A 1 88 ? 16.497 -3.829 -7.951 1.00 94.56 88 SER A N 1
ATOM 732 C CA . SER A 1 88 ? 16.839 -3.866 -9.366 1.00 94.56 88 SER A CA 1
ATOM 733 C C . SER A 1 88 ? 17.113 -2.448 -9.878 1.00 94.56 88 SER A C 1
ATOM 735 O O . SER A 1 88 ? 16.391 -1.502 -9.561 1.00 94.56 88 SER A O 1
ATOM 737 N N . LEU A 1 89 ? 18.170 -2.272 -10.672 1.00 95.62 89 LEU A N 1
ATOM 738 C CA . LEU A 1 89 ? 18.545 -0.950 -11.181 1.00 95.62 89 LEU A CA 1
ATOM 739 C C . LEU A 1 89 ? 17.790 -0.639 -12.476 1.00 95.62 89 LEU A C 1
ATOM 741 O O . LEU A 1 89 ? 17.990 -1.327 -13.475 1.00 95.62 89 LEU A O 1
ATOM 745 N N . VAL A 1 90 ? 16.959 0.405 -12.457 1.00 97.81 90 VAL A N 1
ATOM 746 C CA . VAL A 1 90 ? 16.100 0.802 -13.585 1.00 97.81 90 VAL A CA 1
ATOM 747 C C . VAL A 1 90 ? 16.639 2.039 -14.295 1.00 97.81 90 VAL A C 1
ATOM 749 O O . VAL A 1 90 ? 17.095 2.983 -13.650 1.00 97.81 90 VAL A O 1
ATOM 752 N N . GLU A 1 91 ? 16.507 2.072 -15.617 1.00 97.81 91 GLU A N 1
ATOM 753 C CA . GLU A 1 91 ? 16.728 3.249 -16.453 1.00 97.81 91 GLU A CA 1
ATOM 754 C C . GLU A 1 91 ? 15.534 3.453 -17.394 1.00 97.81 91 GLU A C 1
ATOM 756 O O . GLU A 1 91 ? 15.106 2.529 -18.081 1.00 97.81 91 GLU A O 1
ATOM 761 N N . VAL A 1 92 ? 14.975 4.665 -17.436 1.00 98.38 92 VAL A N 1
ATOM 762 C CA . VAL A 1 92 ? 13.934 5.016 -18.414 1.00 98.38 92 VAL A CA 1
ATOM 763 C C . VAL A 1 92 ? 14.604 5.412 -19.724 1.00 98.38 92 VAL A C 1
ATOM 765 O O . VAL A 1 92 ? 15.381 6.363 -19.754 1.00 98.38 92 VAL A O 1
ATOM 768 N N . ILE A 1 93 ? 14.268 4.705 -20.803 1.00 98.31 93 ILE A N 1
ATOM 769 C CA . ILE A 1 93 ? 14.832 4.914 -22.145 1.00 98.31 93 ILE A CA 1
ATOM 770 C C . ILE A 1 93 ? 13.865 5.636 -23.096 1.00 98.31 93 ILE A C 1
ATOM 772 O O . ILE A 1 93 ? 14.294 6.182 -24.110 1.00 98.31 93 ILE A O 1
ATOM 776 N N . ASP A 1 94 ? 12.569 5.663 -22.772 1.00 98.31 94 ASP A N 1
ATOM 777 C CA . ASP A 1 94 ? 11.524 6.352 -23.532 1.00 98.31 94 ASP A CA 1
ATOM 778 C C . ASP A 1 94 ? 10.452 6.890 -22.572 1.00 98.31 94 ASP A C 1
ATOM 780 O O . ASP A 1 94 ? 9.581 6.155 -22.099 1.00 98.31 94 ASP A O 1
ATOM 784 N N . SER A 1 95 ? 10.515 8.189 -22.271 1.00 97.25 95 SER A N 1
ATOM 785 C CA . SER A 1 95 ? 9.601 8.835 -21.322 1.00 97.25 95 SER A CA 1
ATOM 786 C C . SER A 1 95 ? 8.193 9.075 -21.874 1.00 97.25 95 SER A C 1
ATOM 788 O O . SER A 1 95 ? 7.318 9.493 -21.119 1.00 97.25 95 SER A O 1
ATOM 790 N N . GLU A 1 96 ? 7.958 8.865 -23.175 1.00 97.38 96 GLU A N 1
ATOM 791 C CA . GLU A 1 96 ? 6.595 8.878 -23.725 1.00 97.38 96 GLU A CA 1
ATOM 792 C C . GLU A 1 96 ? 5.847 7.592 -23.355 1.00 97.38 96 GLU A C 1
ATOM 794 O O . GLU A 1 96 ? 4.624 7.609 -23.229 1.00 97.38 96 GLU A O 1
ATOM 799 N N . LYS A 1 97 ? 6.585 6.497 -23.124 1.00 98.00 97 LYS A N 1
ATOM 800 C CA . LYS A 1 97 ? 6.037 5.196 -22.727 1.00 98.00 97 LYS A CA 1
ATOM 801 C C . LYS A 1 97 ? 6.121 4.941 -21.230 1.00 98.00 97 LYS A C 1
ATOM 803 O O . LYS A 1 97 ? 5.165 4.422 -20.670 1.00 98.00 97 LYS A O 1
ATOM 808 N N . ALA A 1 98 ? 7.228 5.303 -20.580 1.00 98.31 98 ALA A N 1
ATOM 809 C CA . ALA A 1 98 ? 7.491 4.993 -19.175 1.00 98.31 98 ALA A CA 1
ATOM 810 C C . ALA A 1 98 ? 7.512 6.247 -18.291 1.00 98.31 98 ALA A C 1
ATOM 812 O O . ALA A 1 98 ? 8.343 7.142 -18.458 1.00 98.31 98 ALA A O 1
ATOM 813 N N . LYS A 1 99 ? 6.637 6.278 -17.283 1.00 98.12 99 LYS A N 1
ATOM 814 C CA . LYS A 1 99 ? 6.551 7.340 -16.272 1.00 98.12 99 LYS A CA 1
ATOM 815 C C . LYS A 1 99 ? 7.086 6.827 -14.939 1.00 98.12 99 LYS A C 1
ATOM 817 O O . LYS A 1 99 ? 6.598 5.829 -14.414 1.00 98.12 99 LYS A O 1
ATOM 822 N N . VAL A 1 100 ? 8.060 7.525 -14.360 1.00 98.38 100 VAL A N 1
ATOM 823 C CA . VAL A 1 100 ? 8.543 7.221 -13.004 1.00 98.38 100 VAL A CA 1
ATOM 824 C C . VAL A 1 100 ? 7.575 7.811 -11.982 1.00 98.38 100 VAL A C 1
ATOM 826 O O . VAL A 1 100 ? 7.356 9.022 -11.968 1.00 98.38 100 VAL A O 1
ATOM 829 N N . LEU A 1 101 ? 7.009 6.965 -11.123 1.00 97.81 101 LEU A N 1
ATOM 830 C CA . LEU A 1 101 ? 6.074 7.368 -10.069 1.00 97.81 101 LEU A CA 1
ATOM 831 C C . LEU A 1 101 ? 6.782 7.610 -8.732 1.00 97.81 101 LEU A C 1
ATOM 833 O O . LEU A 1 101 ? 6.410 8.516 -7.988 1.00 97.81 101 LEU A O 1
ATOM 837 N N . ALA A 1 102 ? 7.814 6.819 -8.438 1.00 97.81 102 ALA A N 1
ATOM 838 C CA . ALA A 1 102 ? 8.595 6.900 -7.206 1.00 97.81 102 ALA A CA 1
ATOM 839 C C . ALA A 1 102 ? 10.086 6.689 -7.485 1.00 97.81 102 ALA A C 1
ATOM 841 O O . ALA A 1 102 ? 10.448 6.005 -8.445 1.00 97.81 102 ALA A O 1
ATOM 842 N N . TRP A 1 103 ? 10.939 7.221 -6.612 1.00 97.94 103 TRP A N 1
ATOM 843 C CA . TRP A 1 103 ? 12.399 7.153 -6.719 1.00 97.94 103 TRP A CA 1
ATOM 844 C C . TRP A 1 103 ? 13.008 6.509 -5.477 1.00 97.94 103 TRP A C 1
ATOM 846 O O . TRP A 1 103 ? 12.640 6.869 -4.364 1.00 97.94 103 TRP A O 1
ATOM 856 N N . LEU A 1 104 ? 13.950 5.587 -5.659 1.00 96.94 104 LEU A N 1
ATOM 857 C CA . LEU A 1 104 ? 14.833 5.106 -4.600 1.00 96.94 104 LEU A CA 1
ATOM 858 C C . LEU A 1 104 ? 15.978 6.098 -4.456 1.00 96.94 104 LEU A C 1
ATOM 860 O O . LEU A 1 104 ? 16.518 6.541 -5.469 1.00 96.94 104 LEU A O 1
ATOM 864 N N . ILE A 1 105 ? 16.357 6.423 -3.224 1.00 97.00 105 ILE A N 1
ATOM 865 C CA . ILE A 1 105 ? 17.456 7.340 -2.927 1.00 97.00 105 ILE A CA 1
ATOM 866 C C . ILE A 1 105 ? 18.369 6.713 -1.874 1.00 97.00 105 ILE A C 1
ATOM 868 O O . ILE A 1 105 ? 17.900 6.125 -0.902 1.00 97.00 105 ILE A O 1
ATOM 872 N N . ASP A 1 106 ? 19.672 6.807 -2.118 1.00 96.06 106 ASP A N 1
ATOM 873 C CA . ASP A 1 106 ? 20.733 6.514 -1.158 1.00 96.06 106 ASP A CA 1
ATOM 874 C C . ASP A 1 106 ? 21.081 7.832 -0.460 1.00 96.06 106 ASP A C 1
ATOM 876 O O . ASP A 1 106 ? 21.588 8.752 -1.103 1.00 96.06 106 ASP A O 1
ATOM 880 N N . ASN A 1 107 ? 20.771 7.953 0.833 1.00 94.00 107 ASN A N 1
ATOM 881 C CA . ASN A 1 107 ? 21.011 9.185 1.592 1.00 94.00 107 ASN A CA 1
ATOM 882 C C . ASN A 1 107 ? 22.497 9.540 1.762 1.00 94.00 107 ASN A C 1
ATOM 884 O O . ASN A 1 107 ? 22.811 10.691 2.054 1.00 94.00 107 ASN A O 1
ATOM 888 N N . GLU A 1 108 ? 23.421 8.585 1.626 1.00 94.62 108 GLU A N 1
ATOM 889 C CA . GLU A 1 108 ? 24.854 8.863 1.756 1.00 94.62 108 GLU A CA 1
ATOM 890 C C . GLU A 1 108 ? 25.411 9.472 0.467 1.00 94.62 108 GLU A C 1
ATOM 892 O O . GLU A 1 108 ? 26.140 10.465 0.504 1.00 94.62 108 GLU A O 1
ATOM 897 N N . SER A 1 109 ? 25.067 8.884 -0.682 1.00 95.56 109 SER A N 1
ATOM 898 C CA . SER A 1 109 ? 25.584 9.326 -1.982 1.00 95.56 109 SER A CA 1
ATOM 899 C C . SER A 1 109 ? 24.680 10.314 -2.723 1.00 95.56 109 SER A C 1
ATOM 901 O O . SER A 1 109 ? 25.105 10.884 -3.730 1.00 95.56 109 SER A O 1
ATOM 903 N N . GLU A 1 110 ? 23.440 10.497 -2.261 1.00 94.62 110 GLU A N 1
ATOM 904 C CA . GLU A 1 110 ? 22.341 11.202 -2.945 1.00 94.62 110 GLU A CA 1
ATOM 905 C C . GLU A 1 110 ? 22.031 10.642 -4.345 1.00 94.62 110 GLU A C 1
ATOM 907 O O . GLU A 1 110 ? 21.362 11.272 -5.172 1.00 94.62 110 GLU A O 1
ATOM 912 N N . LYS A 1 111 ? 22.504 9.425 -4.641 1.00 95.44 111 LYS A N 1
ATOM 913 C CA . LYS A 1 111 ? 22.169 8.728 -5.879 1.00 95.44 111 LYS A CA 1
ATOM 914 C C . LYS A 1 111 ? 20.694 8.349 -5.850 1.00 95.44 111 LYS A C 1
ATOM 916 O O . LYS A 1 111 ? 20.219 7.763 -4.880 1.00 95.44 111 LYS A O 1
ATOM 921 N N . SER A 1 112 ? 20.001 8.601 -6.957 1.00 96.62 112 SER A N 1
ATOM 922 C CA . SER A 1 112 ? 18.612 8.194 -7.144 1.00 96.62 112 SER A CA 1
ATOM 923 C C . SER A 1 112 ? 18.424 7.314 -8.375 1.00 96.62 112 SER A C 1
ATOM 925 O O . SER A 1 112 ? 19.136 7.457 -9.371 1.00 96.62 112 SER A O 1
ATOM 927 N N . ILE A 1 113 ? 17.475 6.382 -8.290 1.00 97.25 113 ILE A N 1
ATOM 928 C CA . ILE A 1 113 ? 17.019 5.540 -9.405 1.00 97.25 113 ILE A CA 1
ATOM 929 C C . ILE A 1 113 ? 15.491 5.393 -9.355 1.00 97.25 113 ILE A C 1
ATOM 931 O O . ILE A 1 113 ? 14.905 5.563 -8.284 1.00 97.25 113 ILE A O 1
ATOM 935 N N . PRO A 1 114 ? 14.816 5.056 -10.465 1.00 98.25 114 PRO A N 1
ATOM 936 C CA . PRO A 1 114 ? 13.393 4.740 -10.436 1.00 98.25 114 PRO A CA 1
ATOM 937 C C . PRO A 1 114 ? 13.085 3.566 -9.488 1.00 98.25 114 PRO A C 1
ATOM 939 O O . PRO A 1 114 ? 13.710 2.506 -9.553 1.00 98.25 114 PRO A O 1
ATOM 942 N N . ALA A 1 115 ? 12.105 3.765 -8.607 1.00 96.94 115 ALA A N 1
ATOM 943 C CA . ALA A 1 115 ? 11.566 2.745 -7.705 1.00 96.94 115 ALA A CA 1
ATOM 944 C C . ALA A 1 115 ? 10.337 2.059 -8.306 1.00 96.94 115 ALA A C 1
ATOM 946 O O . ALA A 1 115 ? 10.185 0.843 -8.242 1.00 96.94 115 ALA A O 1
ATOM 947 N N . ILE A 1 116 ? 9.437 2.877 -8.855 1.00 98.25 116 ILE A N 1
ATOM 948 C CA . ILE A 1 116 ? 8.159 2.449 -9.416 1.00 98.25 116 ILE A CA 1
ATOM 949 C C . ILE A 1 116 ? 7.998 3.140 -10.765 1.00 98.25 116 ILE A C 1
ATOM 951 O O . ILE A 1 116 ? 8.101 4.367 -10.844 1.00 98.25 116 ILE A O 1
ATOM 955 N N . VAL A 1 117 ? 7.748 2.358 -11.811 1.00 98.50 117 VAL A N 1
ATOM 956 C CA . VAL A 1 117 ? 7.577 2.837 -13.186 1.00 98.50 117 VAL A CA 1
ATOM 957 C C . VAL A 1 117 ? 6.251 2.327 -13.727 1.00 98.50 117 VAL A C 1
ATOM 959 O O . VAL A 1 117 ? 5.983 1.133 -13.666 1.00 98.50 117 VAL A O 1
ATOM 962 N N . ASN A 1 118 ? 5.432 3.225 -14.265 1.00 98.19 118 ASN A N 1
ATOM 963 C CA . ASN A 1 118 ? 4.234 2.871 -15.016 1.00 98.19 118 ASN A CA 1
ATOM 964 C C . ASN A 1 118 ? 4.520 3.032 -16.513 1.00 98.19 118 ASN A C 1
ATOM 966 O O . ASN A 1 118 ? 4.815 4.137 -16.975 1.00 98.19 118 ASN A O 1
ATOM 970 N N . ALA A 1 119 ? 4.467 1.927 -17.250 1.00 98.00 119 ALA A N 1
ATOM 971 C CA . ALA A 1 119 ? 4.643 1.877 -18.688 1.00 98.00 119 ALA A CA 1
ATOM 972 C C . ALA A 1 119 ? 3.293 1.728 -19.402 1.00 98.00 119 ALA A C 1
ATOM 974 O O . ALA A 1 119 ? 2.492 0.858 -19.067 1.00 98.00 119 ALA A O 1
ATOM 975 N N . ASN A 1 120 ? 3.065 2.580 -20.405 1.00 95.94 120 ASN A N 1
ATOM 976 C CA . ASN A 1 120 ? 1.878 2.618 -21.269 1.00 95.94 120 ASN A CA 1
ATOM 977 C C . ASN A 1 120 ? 0.534 2.690 -20.519 1.00 95.94 120 ASN A C 1
ATOM 979 O O . ASN A 1 120 ? -0.498 2.317 -21.069 1.00 95.94 120 ASN A O 1
ATOM 983 N N . ASP A 1 121 ? 0.553 3.172 -19.274 1.00 93.81 121 ASP A N 1
ATOM 984 C CA . ASP A 1 121 ? -0.604 3.263 -18.381 1.00 93.81 121 ASP A CA 1
ATOM 985 C C . ASP A 1 121 ? -1.286 1.903 -18.076 1.00 93.81 121 ASP A C 1
ATOM 987 O O . ASP A 1 121 ? -2.397 1.887 -17.557 1.00 93.81 121 ASP A O 1
ATOM 991 N N . ASN A 1 122 ? -0.627 0.765 -18.349 1.00 94.50 122 ASN A N 1
ATOM 992 C CA . ASN A 1 122 ? -1.139 -0.585 -18.052 1.00 94.50 122 ASN A CA 1
ATOM 993 C C . ASN A 1 122 ? -0.094 -1.558 -17.468 1.00 94.50 122 ASN A C 1
ATOM 995 O O . ASN A 1 122 ? -0.443 -2.682 -17.104 1.00 94.50 122 ASN A O 1
ATOM 999 N N . PHE A 1 123 ? 1.175 -1.160 -17.347 1.00 97.88 123 PHE A N 1
ATOM 1000 C CA . PHE A 1 123 ? 2.239 -1.999 -16.796 1.00 97.88 123 PHE A CA 1
ATOM 1001 C C . PHE A 1 123 ? 2.933 -1.291 -15.632 1.00 97.88 123 PHE A C 1
ATOM 1003 O O . PHE A 1 123 ? 3.712 -0.361 -15.833 1.00 97.88 123 PHE A O 1
ATOM 1010 N N . LEU A 1 124 ? 2.701 -1.758 -14.408 1.00 98.31 124 LEU A N 1
ATOM 1011 C CA . LEU A 1 124 ? 3.340 -1.239 -13.204 1.00 98.31 124 LEU A CA 1
ATOM 1012 C C . LEU A 1 124 ? 4.542 -2.110 -12.826 1.00 98.31 124 LEU A C 1
ATOM 1014 O O . LEU A 1 124 ? 4.380 -3.250 -12.397 1.00 98.31 124 LEU A O 1
ATOM 1018 N N . TYR A 1 125 ? 5.748 -1.565 -12.953 1.00 98.19 125 TYR A N 1
ATOM 1019 C CA . TYR A 1 125 ? 6.981 -2.186 -12.478 1.00 98.19 125 TYR A CA 1
ATOM 1020 C C . TYR A 1 125 ? 7.400 -1.616 -11.121 1.00 98.19 125 TYR A C 1
ATOM 1022 O O . TYR A 1 125 ? 7.432 -0.397 -10.942 1.00 98.19 125 TYR A O 1
ATOM 1030 N N . VAL A 1 126 ? 7.783 -2.485 -10.185 1.00 97.50 126 VAL A N 1
ATOM 1031 C CA . VAL A 1 126 ? 8.331 -2.113 -8.870 1.00 97.50 126 VAL A CA 1
ATOM 1032 C C . VAL A 1 126 ? 9.698 -2.767 -8.707 1.00 97.50 126 VAL A C 1
ATOM 1034 O O . VAL A 1 126 ? 9.811 -3.986 -8.792 1.00 97.50 126 VAL A O 1
ATOM 1037 N N . SER A 1 127 ? 10.747 -1.980 -8.471 1.00 96.12 127 SER A N 1
ATOM 1038 C CA . SER A 1 127 ? 12.140 -2.454 -8.518 1.00 96.12 127 SER A CA 1
ATOM 1039 C C . SER A 1 127 ? 12.643 -3.145 -7.249 1.00 96.12 127 SER A C 1
ATOM 1041 O O . SER A 1 127 ? 13.795 -3.567 -7.192 1.00 96.12 127 SER A O 1
ATOM 1043 N N . TYR A 1 128 ? 11.792 -3.274 -6.238 1.00 93.12 128 TYR A N 1
ATOM 1044 C CA . TYR A 1 128 ? 12.072 -3.896 -4.947 1.00 93.12 128 TYR A CA 1
ATOM 1045 C C . TYR A 1 128 ? 10.861 -4.728 -4.519 1.00 93.12 128 TYR A C 1
ATOM 1047 O O . TYR A 1 128 ? 9.779 -4.575 -5.083 1.00 93.12 128 TYR A O 1
ATOM 1055 N N . LEU A 1 129 ? 11.023 -5.605 -3.527 1.00 91.25 129 LEU A N 1
ATOM 1056 C CA . LEU A 1 129 ? 9.909 -6.345 -2.932 1.00 91.25 129 LEU A CA 1
ATOM 1057 C C . LEU A 1 129 ? 9.257 -5.497 -1.821 1.00 91.25 129 LEU A C 1
ATOM 1059 O O . LEU A 1 129 ? 9.894 -5.310 -0.782 1.00 91.25 129 LEU A O 1
ATOM 1063 N N . PRO A 1 130 ? 8.020 -4.986 -1.985 1.00 85.81 130 PRO A N 1
ATOM 1064 C CA . PRO A 1 130 ? 7.367 -4.196 -0.945 1.00 85.81 130 PRO A CA 1
ATOM 1065 C C . PRO A 1 130 ? 6.969 -5.102 0.223 1.00 85.81 130 PRO A C 1
ATOM 1067 O O . PRO A 1 130 ? 6.172 -6.027 0.059 1.00 85.81 130 PRO A O 1
ATOM 1070 N N . LEU A 1 131 ? 7.504 -4.846 1.417 1.00 75.56 131 LEU A N 1
ATOM 1071 C CA . LEU A 1 131 ? 7.133 -5.605 2.610 1.00 75.56 131 LEU A CA 1
ATOM 1072 C C . LEU A 1 131 ? 5.758 -5.160 3.117 1.00 75.56 131 LEU A C 1
ATOM 1074 O O . LEU A 1 131 ? 5.583 -4.011 3.500 1.00 75.56 131 LEU A O 1
ATOM 1078 N N . ALA A 1 132 ? 4.786 -6.066 3.215 1.00 63.72 132 ALA A N 1
ATOM 1079 C CA . ALA A 1 132 ? 3.474 -5.761 3.795 1.00 63.72 132 ALA A CA 1
ATOM 1080 C C . ALA A 1 132 ? 3.507 -5.753 5.341 1.00 63.72 132 ALA A C 1
ATOM 1082 O O . ALA A 1 132 ? 2.803 -6.523 5.992 1.00 63.72 132 ALA A O 1
ATOM 1083 N N . ILE A 1 133 ? 4.350 -4.905 5.944 1.00 68.06 133 ILE A N 1
ATOM 1084 C CA . ILE A 1 133 ? 4.421 -4.732 7.403 1.00 68.06 133 ILE A CA 1
ATOM 1085 C C . ILE A 1 133 ? 3.508 -3.556 7.804 1.00 68.06 133 ILE A C 1
ATOM 1087 O O . ILE A 1 133 ? 3.825 -2.418 7.462 1.00 68.06 133 ILE A O 1
ATOM 1091 N N . PRO A 1 134 ? 2.411 -3.786 8.560 1.00 57.16 134 PRO A N 1
ATOM 1092 C CA . PRO A 1 134 ? 1.356 -2.786 8.792 1.00 57.16 134 PRO A CA 1
ATOM 1093 C C . PRO A 1 134 ? 1.780 -1.490 9.496 1.00 57.16 134 PRO A C 1
ATOM 1095 O O . PRO A 1 134 ? 1.037 -0.515 9.466 1.00 57.16 134 PRO A O 1
ATOM 1098 N N . TYR A 1 135 ? 2.936 -1.481 10.163 1.00 66.56 135 TYR A N 1
ATOM 1099 C CA . TYR A 1 135 ? 3.408 -0.354 10.979 1.00 66.56 135 TYR A CA 1
ATOM 1100 C C . TYR A 1 135 ? 4.553 0.434 10.334 1.00 66.56 135 TYR A C 1
ATOM 1102 O O . TYR A 1 135 ? 5.195 1.242 11.004 1.00 66.56 135 TYR A O 1
ATOM 1110 N N . LEU A 1 136 ? 4.858 0.165 9.065 1.00 77.06 136 LEU A N 1
ATOM 1111 C CA . LEU A 1 136 ? 5.855 0.906 8.303 1.00 77.06 136 LEU A CA 1
ATOM 1112 C C . LEU A 1 136 ? 5.163 1.756 7.243 1.00 77.06 136 LEU A C 1
ATOM 1114 O O . LEU A 1 136 ? 4.220 1.305 6.603 1.00 77.06 136 LEU A O 1
ATOM 1118 N N . ASP A 1 137 ? 5.688 2.958 7.014 1.00 81.25 137 ASP A N 1
ATOM 1119 C CA . ASP A 1 137 ? 5.227 3.830 5.928 1.00 81.25 137 ASP A CA 1
ATOM 1120 C C . ASP A 1 137 ? 5.782 3.393 4.553 1.00 81.25 137 ASP A C 1
ATOM 1122 O O . ASP A 1 137 ? 5.310 3.847 3.512 1.00 81.25 137 ASP A O 1
ATOM 1126 N N . GLU A 1 138 ? 6.770 2.488 4.543 1.00 84.06 138 GLU A N 1
ATOM 1127 C CA . GLU A 1 138 ? 7.432 1.915 3.358 1.00 84.06 138 GLU A CA 1
ATOM 1128 C C . GLU A 1 138 ? 6.464 1.430 2.253 1.00 84.06 138 GLU A C 1
ATOM 1130 O O . GLU A 1 138 ? 6.748 1.674 1.080 1.00 84.06 138 GLU A O 1
ATOM 1135 N N . PRO A 1 139 ? 5.303 0.808 2.555 1.00 88.81 139 PRO A N 1
ATOM 1136 C CA . PRO A 1 139 ? 4.387 0.305 1.526 1.00 88.81 139 PRO A CA 1
ATOM 1137 C C . PRO A 1 139 ? 3.471 1.375 0.919 1.00 88.81 139 PRO A C 1
ATOM 1139 O O . PRO A 1 139 ? 2.799 1.103 -0.077 1.00 88.81 139 PRO A O 1
ATOM 1142 N N . ILE A 1 140 ? 3.402 2.581 1.500 1.00 91.06 140 ILE A N 1
ATOM 1143 C CA . ILE A 1 140 ? 2.472 3.636 1.063 1.00 91.06 140 ILE A CA 1
ATOM 1144 C C . ILE A 1 140 ? 2.692 4.018 -0.414 1.00 91.06 140 ILE A C 1
ATOM 1146 O O . ILE A 1 140 ? 1.704 4.042 -1.156 1.00 91.06 140 ILE A O 1
ATOM 1150 N N . PRO A 1 141 ? 3.931 4.276 -0.894 1.00 93.94 141 PRO A N 1
ATOM 1151 C CA . PRO A 1 141 ? 4.179 4.536 -2.313 1.00 93.94 141 PRO A CA 1
ATOM 1152 C C . PRO A 1 141 ? 3.684 3.414 -3.229 1.00 93.94 141 PRO A C 1
ATOM 1154 O O . PRO A 1 141 ? 3.086 3.693 -4.266 1.00 93.94 141 PRO A O 1
ATOM 1157 N N . PHE A 1 142 ? 3.892 2.154 -2.832 1.00 93.88 142 PHE A N 1
ATOM 1158 C CA . PHE A 1 142 ? 3.458 0.994 -3.606 1.00 93.88 142 PHE A CA 1
ATOM 1159 C C . PHE A 1 142 ? 1.932 0.912 -3.707 1.00 93.88 142 PHE A C 1
ATOM 1161 O O . PHE A 1 142 ? 1.407 0.836 -4.816 1.00 93.88 142 PHE A O 1
ATOM 1168 N N . PHE A 1 143 ? 1.208 0.979 -2.585 1.00 92.62 143 PHE A N 1
ATOM 1169 C CA . PHE A 1 143 ? -0.256 0.885 -2.602 1.00 92.62 143 PHE A CA 1
ATOM 1170 C C . PHE A 1 143 ? -0.915 2.049 -3.344 1.00 92.62 143 PHE A C 1
ATOM 1172 O O . PHE A 1 143 ? -1.889 1.831 -4.064 1.00 92.62 143 PHE A O 1
ATOM 1179 N N . ASN A 1 144 ? -0.370 3.262 -3.224 1.00 92.38 144 ASN A N 1
ATOM 1180 C CA . ASN A 1 144 ? -0.863 4.409 -3.983 1.00 92.38 144 ASN A CA 1
ATOM 1181 C C . ASN A 1 144 ? -0.619 4.230 -5.486 1.00 92.38 144 ASN A C 1
ATOM 1183 O O . ASN A 1 144 ? -1.553 4.377 -6.264 1.00 92.38 144 ASN A O 1
ATOM 1187 N N . ALA A 1 145 ? 0.589 3.839 -5.905 1.00 94.25 145 ALA A N 1
ATOM 1188 C CA . ALA A 1 145 ? 0.882 3.603 -7.319 1.00 94.25 145 ALA A CA 1
ATOM 1189 C C . ALA A 1 145 ? 0.038 2.460 -7.913 1.00 94.25 145 ALA A C 1
ATOM 1191 O O . ALA A 1 145 ? -0.433 2.563 -9.046 1.00 94.25 145 ALA A O 1
ATOM 1192 N N . LEU A 1 146 ? -0.193 1.394 -7.138 1.00 93.50 146 LEU A N 1
ATOM 1193 C CA . LEU A 1 146 ? -1.075 0.285 -7.504 1.00 93.50 146 LEU A CA 1
ATOM 1194 C C . LEU A 1 146 ? -2.509 0.772 -7.738 1.00 93.50 146 LEU A C 1
ATOM 1196 O O . LEU A 1 146 ? -3.108 0.478 -8.770 1.00 93.50 146 LEU A O 1
ATOM 1200 N N . HIS A 1 147 ? -3.041 1.541 -6.789 1.00 90.44 147 HIS A N 1
ATOM 1201 C CA . HIS A 1 147 ? -4.373 2.127 -6.874 1.00 90.44 147 HIS A CA 1
ATOM 1202 C C . HIS A 1 147 ? -4.501 3.113 -8.037 1.00 90.44 147 HIS A C 1
ATOM 1204 O O . HIS A 1 147 ? -5.507 3.120 -8.726 1.00 90.44 147 HIS A O 1
ATOM 1210 N N . GLU A 1 148 ? -3.485 3.928 -8.290 1.00 88.44 148 GLU A N 1
ATOM 1211 C CA . GLU A 1 148 ? -3.500 4.908 -9.380 1.00 88.44 148 GLU A CA 1
ATOM 1212 C C . GLU A 1 148 ? -3.412 4.260 -10.761 1.00 88.44 148 GLU A C 1
ATOM 1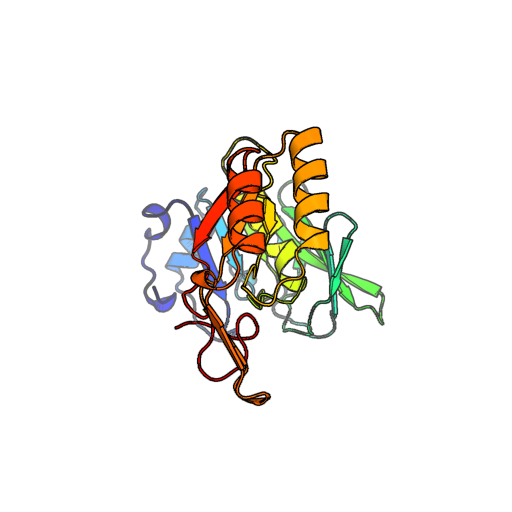214 O O . GLU A 1 148 ? -3.928 4.819 -11.723 1.00 88.44 148 GLU A O 1
ATOM 1219 N N . THR A 1 149 ? -2.775 3.090 -10.861 1.00 90.94 149 THR A N 1
ATOM 1220 C CA . THR A 1 149 ? -2.633 2.377 -12.137 1.00 90.94 149 THR A CA 1
ATOM 1221 C C . THR A 1 149 ? -3.854 1.508 -12.441 1.00 90.94 149 THR A C 1
ATOM 1223 O O . THR A 1 149 ? -4.309 1.498 -13.576 1.00 90.94 149 THR A O 1
ATOM 1226 N N . PHE A 1 150 ? -4.414 0.812 -11.442 1.00 91.69 150 PHE A N 1
ATOM 1227 C CA . PHE A 1 150 ? -5.481 -0.188 -11.648 1.00 91.69 150 PHE A CA 1
ATOM 1228 C C . PHE A 1 150 ? -6.820 0.169 -10.979 1.00 91.69 150 PHE A C 1
ATOM 1230 O O . PHE A 1 150 ? -7.789 -0.591 -11.034 1.00 91.69 150 PHE A O 1
ATOM 1237 N N . GLY A 1 151 ? -6.897 1.309 -10.292 1.00 85.94 151 GLY A N 1
ATOM 1238 C CA . GLY A 1 151 ? -8.109 1.814 -9.655 1.00 85.94 151 GLY A CA 1
ATOM 1239 C C . GLY A 1 151 ? -9.074 2.378 -10.687 1.00 85.94 151 GLY A C 1
ATOM 1240 O O . GLY A 1 151 ? -9.200 3.588 -10.845 1.00 85.94 151 GLY A O 1
ATOM 1241 N N . HIS A 1 152 ? -9.798 1.494 -11.373 1.00 84.06 152 HIS A N 1
ATOM 1242 C CA . HIS A 1 152 ? -10.831 1.854 -12.351 1.00 84.06 152 HIS A CA 1
ATOM 1243 C C . HIS A 1 152 ? -12.113 2.342 -11.673 1.00 84.06 152 HIS A C 1
ATOM 1245 O O . HIS A 1 152 ? -13.184 1.746 -11.800 1.00 84.06 152 HIS A O 1
ATOM 1251 N N . HIS A 1 153 ? -12.023 3.425 -10.909 1.00 82.69 153 HIS A N 1
ATOM 1252 C CA . HIS A 1 153 ? -13.178 4.078 -10.313 1.00 82.69 153 HIS A CA 1
ATOM 1253 C C . HIS A 1 153 ? -13.054 5.593 -10.387 1.00 82.69 153 HIS A C 1
ATOM 1255 O O . HIS A 1 153 ? -11.976 6.172 -10.472 1.00 82.69 153 HIS A O 1
ATOM 1261 N N . THR A 1 154 ? -14.197 6.263 -10.305 1.00 83.75 154 THR A N 1
ATOM 1262 C CA . THR A 1 154 ? -14.224 7.711 -10.117 1.00 83.75 154 THR A CA 1
ATOM 1263 C C . THR A 1 154 ? -13.526 8.073 -8.812 1.00 83.75 154 THR A C 1
ATOM 1265 O O . THR A 1 154 ? -13.838 7.483 -7.772 1.00 83.75 154 THR A O 1
ATOM 1268 N N . GLU A 1 155 ? -12.619 9.046 -8.852 1.00 79.75 155 GLU A N 1
ATOM 1269 C CA . GLU A 1 155 ? -12.007 9.591 -7.643 1.00 79.75 155 GLU A CA 1
ATOM 1270 C C . GLU A 1 155 ? -13.097 10.096 -6.690 1.00 79.75 155 GLU A C 1
ATOM 1272 O O . GLU A 1 155 ? -13.905 10.965 -7.029 1.00 79.75 155 GLU A O 1
ATOM 1277 N N . ASN A 1 156 ? -13.138 9.521 -5.491 1.00 82.44 156 ASN A N 1
ATOM 1278 C CA . ASN A 1 156 ? -14.043 9.938 -4.435 1.00 82.44 156 ASN A CA 1
ATOM 1279 C C . ASN A 1 156 ? -13.330 9.825 -3.089 1.00 82.44 156 ASN A C 1
ATOM 1281 O O . ASN A 1 156 ? -13.171 8.736 -2.537 1.00 82.44 156 ASN A O 1
ATOM 1285 N N . SER A 1 157 ? -12.894 10.964 -2.560 1.00 79.94 157 SER A N 1
ATOM 1286 C CA . SER A 1 157 ? -12.174 11.031 -1.290 1.00 79.94 157 SER A CA 1
ATOM 1287 C C . SER A 1 157 ? -13.143 10.942 -0.112 1.00 79.94 157 SER A C 1
ATOM 1289 O O . SER A 1 157 ? -13.518 11.948 0.492 1.00 79.94 157 SER A O 1
ATOM 1291 N N . THR A 1 158 ? -13.565 9.726 0.224 1.00 83.81 158 THR A N 1
ATOM 1292 C CA . THR A 1 158 ? -14.328 9.440 1.445 1.00 83.81 158 THR A CA 1
ATOM 1293 C C . THR A 1 158 ? -13.406 9.045 2.591 1.00 83.81 158 THR A C 1
ATOM 1295 O O . THR A 1 158 ? -12.545 8.187 2.428 1.00 83.81 158 THR A O 1
ATOM 1298 N N . ALA A 1 159 ? -13.629 9.620 3.773 1.00 87.31 159 ALA A N 1
ATOM 1299 C CA . ALA A 1 159 ? -12.959 9.217 5.005 1.00 87.31 159 ALA A CA 1
ATOM 1300 C C . ALA A 1 159 ? -13.948 8.506 5.937 1.00 87.31 159 ALA A C 1
ATOM 1302 O O . ALA A 1 159 ? -15.072 8.975 6.134 1.00 87.31 159 ALA A O 1
ATOM 1303 N N . LEU A 1 160 ? -13.513 7.397 6.539 1.00 90.19 160 LEU A N 1
ATOM 1304 C CA . LEU A 1 160 ? -14.231 6.730 7.619 1.00 90.19 160 LEU A CA 1
ATOM 1305 C C . LEU A 1 160 ? -13.589 7.108 8.954 1.00 90.19 160 LEU A C 1
ATOM 1307 O O . LEU A 1 160 ? -12.411 6.843 9.171 1.00 90.19 160 LEU A O 1
ATOM 1311 N N . LEU A 1 161 ? -14.369 7.697 9.858 1.00 94.19 161 LEU A N 1
ATOM 1312 C CA . LEU A 1 161 ? -13.928 7.973 11.221 1.00 94.19 161 LEU A CA 1
ATOM 1313 C C . LEU A 1 161 ? -14.407 6.858 12.158 1.00 94.19 161 LEU A C 1
ATOM 1315 O O . LEU A 1 161 ? -15.612 6.620 12.266 1.00 94.19 161 LEU A O 1
ATOM 1319 N N . ARG A 1 162 ? -13.479 6.207 12.866 1.00 95.06 162 ARG A N 1
ATOM 1320 C CA . ARG A 1 162 ? -13.769 5.253 13.946 1.00 95.06 162 ARG A CA 1
ATOM 1321 C C . ARG A 1 162 ? -13.012 5.672 15.207 1.00 95.06 162 ARG A C 1
ATOM 1323 O O . ARG A 1 162 ? -11.852 6.058 15.136 1.00 95.06 162 ARG A O 1
ATOM 1330 N N . LEU A 1 163 ? -13.701 5.656 16.344 1.00 94.25 163 LEU A N 1
ATOM 1331 C CA . LEU A 1 163 ? -13.092 5.760 17.670 1.00 94.25 163 LEU A CA 1
ATOM 1332 C C . LEU A 1 163 ? -12.883 4.335 18.186 1.00 94.25 163 LEU A C 1
ATOM 1334 O O . LEU A 1 163 ? -13.868 3.606 18.298 1.00 94.25 163 LEU A O 1
ATOM 1338 N N . GLU A 1 164 ? -11.641 3.948 18.454 1.00 92.69 164 GLU A N 1
ATOM 1339 C CA . GLU A 1 164 ? -11.292 2.592 18.901 1.00 92.69 164 GLU A CA 1
ATOM 1340 C C . GLU A 1 164 ? -11.310 2.442 20.419 1.00 92.69 164 GLU A C 1
ATOM 1342 O O . GLU A 1 164 ? -11.306 3.431 21.153 1.00 92.69 164 GLU A O 1
ATOM 1347 N N . ASP A 1 165 ? -11.287 1.184 20.857 1.00 92.62 165 ASP A N 1
ATOM 1348 C CA . ASP A 1 165 ? -10.955 0.751 22.216 1.00 92.62 165 ASP A CA 1
ATOM 1349 C C . ASP A 1 165 ? -11.777 1.398 23.335 1.00 92.62 165 ASP A C 1
ATOM 1351 O O . ASP A 1 165 ? -11.317 1.559 24.472 1.00 92.62 165 ASP A O 1
ATOM 1355 N N . ILE A 1 166 ? -13.031 1.754 23.040 1.00 94.94 166 ILE A N 1
ATOM 1356 C CA . ILE A 1 166 ? -13.925 2.310 24.050 1.00 94.94 166 ILE A CA 1
ATOM 1357 C C . ILE A 1 166 ? -14.406 1.185 24.958 1.00 94.94 166 ILE A C 1
ATOM 1359 O O . ILE A 1 166 ? -15.116 0.277 24.533 1.00 94.94 166 ILE A O 1
ATOM 1363 N N . SER A 1 167 ? -14.048 1.262 26.230 1.00 94.38 167 SER A N 1
ATOM 1364 C CA . SER A 1 167 ? -14.291 0.229 27.232 1.00 94.38 167 SER A CA 1
ATOM 1365 C C . SER A 1 167 ? -14.683 0.864 28.572 1.00 94.38 167 SER A C 1
ATOM 1367 O O . SER A 1 167 ? -14.592 2.083 28.718 1.00 94.38 167 SER A O 1
ATOM 1369 N N . PRO A 1 168 ? -15.085 0.075 29.584 1.00 94.62 168 PRO A N 1
ATOM 1370 C CA . PRO A 1 168 ? -15.344 0.592 30.934 1.00 94.62 168 PRO A CA 1
ATOM 1371 C C . PRO A 1 168 ? -14.160 1.318 31.594 1.00 94.62 168 PRO A C 1
ATOM 1373 O O . PRO A 1 168 ? -14.352 2.042 32.562 1.00 94.62 168 PRO A O 1
ATOM 1376 N N . ALA A 1 169 ? -12.934 1.131 31.095 1.00 91.50 169 ALA A N 1
ATOM 1377 C CA . ALA A 1 169 ? -11.760 1.859 31.573 1.00 91.50 169 ALA A CA 1
ATOM 1378 C C . ALA A 1 169 ? -11.522 3.192 30.833 1.00 91.50 169 ALA A C 1
ATOM 1380 O O . ALA A 1 169 ? -10.563 3.901 31.139 1.00 91.50 169 ALA A O 1
ATOM 1381 N N . THR A 1 170 ? -12.348 3.539 29.841 1.00 88.31 170 THR A N 1
ATOM 1382 C CA . THR A 1 170 ? -12.223 4.790 29.087 1.00 88.31 170 THR A CA 1
ATOM 1383 C C . THR A 1 170 ? -12.685 5.985 29.918 1.00 88.31 170 THR A C 1
ATOM 1385 O O . THR A 1 170 ? -13.788 6.003 30.454 1.00 88.31 170 THR A O 1
ATOM 1388 N N . GLU A 1 171 ? -11.885 7.052 29.953 1.00 79.19 171 GLU A N 1
ATOM 1389 C CA . GLU A 1 171 ? -12.289 8.298 30.606 1.00 79.19 171 GLU A CA 1
ATOM 1390 C C . GLU A 1 171 ? -13.397 9.036 29.824 1.00 79.19 171 GLU A C 1
ATOM 1392 O O . GLU A 1 171 ? -13.170 9.626 28.761 1.00 79.19 171 GLU A O 1
ATOM 1397 N N . ASP A 1 172 ? -14.598 9.089 30.403 1.00 73.38 172 ASP A N 1
ATOM 1398 C CA . ASP A 1 172 ? -15.804 9.692 29.813 1.00 73.38 172 ASP A CA 1
ATOM 1399 C C . ASP A 1 172 ? -15.654 11.153 29.354 1.00 73.38 172 ASP A C 1
ATOM 1401 O O . ASP A 1 172 ? -16.338 11.610 28.428 1.00 73.38 172 ASP A O 1
ATOM 1405 N N . SER A 1 173 ? -14.782 11.922 30.014 1.00 69.69 173 SER A N 1
ATOM 1406 C CA . SER A 1 173 ? -14.667 13.369 29.788 1.00 69.69 173 SER A CA 1
ATOM 1407 C C . SER A 1 173 ? -14.225 13.718 28.359 1.00 69.69 173 SER A C 1
ATOM 1409 O O . SER A 1 173 ? -14.637 14.750 27.814 1.00 69.69 173 SER A O 1
ATOM 1411 N N . ASN A 1 174 ? -13.475 12.821 27.715 1.00 84.56 174 ASN A N 1
ATOM 1412 C CA . ASN A 1 174 ? -13.032 12.975 26.334 1.00 84.56 174 ASN A CA 1
ATOM 1413 C C . ASN A 1 174 ? -14.155 12.648 25.341 1.00 84.56 174 ASN A C 1
ATOM 1415 O O . ASN A 1 174 ? -14.377 13.402 24.390 1.00 84.56 174 ASN A O 1
ATOM 1419 N N . LEU A 1 175 ? -14.941 11.599 25.600 1.00 91.88 175 LEU A N 1
ATOM 1420 C CA . LEU A 1 175 ? -16.036 11.168 24.723 1.00 91.88 175 LEU A CA 1
ATOM 1421 C C . LEU A 1 175 ? -17.138 12.218 24.597 1.00 91.88 175 LEU A C 1
ATOM 1423 O O . LEU A 1 175 ? -17.639 12.472 23.500 1.00 91.88 175 LEU A O 1
ATOM 1427 N N . ALA A 1 176 ? -17.485 12.892 25.695 1.00 88.75 176 ALA A N 1
ATOM 1428 C CA . ALA A 1 176 ? -18.481 13.958 25.665 1.00 88.75 176 ALA A CA 1
ATOM 1429 C C . ALA A 1 176 ? -18.053 15.139 24.771 1.00 88.75 176 ALA A C 1
ATOM 1431 O O . ALA A 1 176 ? -18.885 15.688 24.042 1.00 88.75 176 ALA A O 1
ATOM 1432 N N . ARG A 1 177 ? -16.766 15.514 24.804 1.00 91.75 177 ARG A N 1
ATOM 1433 C CA . ARG A 1 177 ? -16.200 16.590 23.972 1.00 91.75 177 ARG A CA 1
ATOM 1434 C C . ARG A 1 177 ? -16.118 16.184 22.503 1.00 91.75 177 ARG A C 1
ATOM 1436 O O . ARG A 1 177 ? -16.561 16.950 21.651 1.00 91.75 177 ARG A O 1
ATOM 1443 N N . ILE A 1 178 ? -15.636 14.972 22.219 1.00 93.75 178 ILE A N 1
ATOM 1444 C CA . ILE A 1 178 ? -15.577 14.414 20.858 1.00 93.75 178 ILE A CA 1
ATOM 1445 C C . ILE A 1 178 ? -16.979 14.372 20.242 1.00 93.75 178 ILE A C 1
ATOM 1447 O O . ILE A 1 178 ? -17.189 14.869 19.140 1.00 93.75 178 ILE A O 1
ATOM 1451 N N . ASN A 1 179 ? -17.965 13.866 20.985 1.00 93.31 179 ASN A N 1
ATOM 1452 C CA . ASN A 1 179 ? -19.359 13.826 20.552 1.00 93.31 179 ASN A CA 1
ATOM 1453 C C . ASN A 1 179 ? -19.905 15.215 20.197 1.00 93.31 179 ASN A C 1
ATOM 1455 O O . ASN A 1 179 ? -20.564 15.374 19.173 1.00 93.31 179 ASN A O 1
ATOM 1459 N N . GLN A 1 180 ? -19.647 16.219 21.042 1.00 94.00 180 GLN A N 1
ATOM 1460 C CA . GLN A 1 180 ? -20.101 17.585 20.787 1.00 94.00 180 GLN A CA 1
ATOM 1461 C C . GLN A 1 180 ? -19.483 18.140 19.498 1.00 94.00 180 GLN A C 1
ATOM 1463 O O . GLN A 1 180 ? -20.207 18.661 18.654 1.00 94.00 180 GLN A O 1
ATOM 1468 N N . PHE A 1 181 ? -18.175 17.954 19.315 1.00 95.56 181 PHE A N 1
ATOM 1469 C CA . PHE A 1 181 ? -17.468 18.396 18.118 1.00 95.56 181 PHE A CA 1
ATOM 1470 C C . PHE A 1 181 ? -17.981 17.705 16.845 1.00 95.56 181 PHE A C 1
ATOM 1472 O O . PHE A 1 181 ? -18.332 18.375 15.874 1.00 95.56 181 PHE A O 1
ATOM 1479 N N . LEU A 1 182 ? -18.086 16.372 16.846 1.00 95.88 182 LEU A N 1
ATOM 1480 C CA . LEU A 1 182 ? -18.538 15.612 15.673 1.00 95.88 182 LEU A CA 1
ATOM 1481 C C . LEU A 1 182 ? -20.000 15.906 15.327 1.00 95.88 182 LEU A C 1
ATOM 1483 O O . LEU A 1 182 ? -20.344 16.005 14.148 1.00 95.88 182 LEU A O 1
ATOM 1487 N N . LYS A 1 183 ? -20.842 16.143 16.340 1.00 95.88 183 LYS A N 1
ATOM 1488 C CA . LYS A 1 183 ? -22.214 16.618 16.152 1.00 95.88 183 LYS A CA 1
ATOM 1489 C C . LYS A 1 183 ? -22.256 17.981 15.464 1.00 95.88 183 LYS A C 1
ATOM 1491 O O . LYS A 1 183 ? -22.992 18.139 14.496 1.00 95.88 183 LYS A O 1
ATOM 1496 N N . GLU A 1 184 ? -21.489 18.959 15.948 1.00 97.12 184 GLU A N 1
ATOM 1497 C CA . GLU A 1 184 ? -21.427 20.305 15.355 1.00 97.12 184 GLU A CA 1
ATOM 1498 C C . GLU A 1 184 ? -20.951 20.269 13.902 1.00 97.12 184 GLU A C 1
ATOM 1500 O O . GLU A 1 184 ? -21.448 21.019 13.063 1.00 97.12 184 GLU A O 1
ATOM 1505 N N . LYS A 1 185 ? -20.026 19.359 13.586 1.00 95.94 185 LYS A N 1
ATOM 1506 C CA . LYS A 1 185 ? -19.533 19.136 12.223 1.00 95.94 185 LYS A CA 1
ATOM 1507 C C . LYS A 1 185 ? -20.439 18.246 11.373 1.00 95.94 185 LYS A C 1
ATOM 1509 O O . LYS A 1 185 ? -20.179 18.109 10.184 1.00 95.94 185 LYS A O 1
ATOM 1514 N N . SER A 1 186 ? -21.496 17.671 11.950 1.00 94.50 186 SER A N 1
ATOM 1515 C CA . SER A 1 186 ? -22.384 16.708 11.285 1.00 94.50 186 SER A CA 1
ATOM 1516 C C . SER A 1 186 ? -21.634 15.525 10.651 1.00 94.50 186 SER A C 1
ATOM 1518 O O . SER A 1 186 ? -22.050 15.005 9.619 1.00 94.50 186 SER A O 1
ATOM 1520 N N . VAL A 1 187 ? -20.533 15.089 11.269 1.00 94.94 187 VAL A N 1
ATOM 1521 C CA . VAL A 1 187 ? -19.713 13.973 10.776 1.00 94.94 187 VAL A CA 1
ATOM 1522 C C . VAL A 1 187 ? -20.273 12.660 11.332 1.00 94.94 187 VAL A C 1
ATOM 1524 O O . VAL A 1 187 ? -20.367 12.533 12.554 1.00 94.94 187 VAL A O 1
ATOM 1527 N N . PRO A 1 188 ? -20.663 11.684 10.491 1.00 95.50 188 PRO A N 1
ATOM 1528 C CA . PRO A 1 188 ? -20.986 10.335 10.947 1.00 95.50 188 PRO A CA 1
ATOM 1529 C C . PRO A 1 188 ? -19.707 9.562 11.295 1.00 95.50 188 PRO A C 1
ATOM 1531 O O . PRO A 1 188 ? -18.674 9.740 10.653 1.00 95.50 188 PRO A O 1
ATOM 1534 N N . TYR A 1 189 ? -19.771 8.701 12.311 1.00 96.50 189 TYR A N 1
ATOM 1535 C CA . TYR A 1 189 ? -18.600 7.963 12.791 1.00 96.50 189 TYR A CA 1
ATOM 1536 C C . TYR A 1 189 ? -18.972 6.640 13.460 1.00 96.50 189 TYR A C 1
ATOM 1538 O O . TYR A 1 189 ? -20.111 6.420 13.881 1.00 96.50 189 TYR A O 1
ATOM 1546 N N . HIS A 1 190 ? -17.999 5.744 13.562 1.00 97.44 190 HIS A N 1
ATOM 1547 C CA . HIS A 1 190 ? -18.111 4.486 14.287 1.00 97.44 190 HIS A CA 1
ATOM 1548 C C . HIS A 1 190 ? -17.455 4.581 15.664 1.00 97.44 190 HIS A C 1
ATOM 1550 O O . HIS A 1 190 ? -16.540 5.374 15.882 1.00 97.44 190 HIS A O 1
ATOM 1556 N N . ILE A 1 191 ? -17.923 3.753 16.591 1.00 96.62 191 ILE A N 1
ATOM 1557 C CA . ILE A 1 191 ? -17.312 3.558 17.904 1.00 96.62 191 ILE A CA 1
ATOM 1558 C C . ILE A 1 191 ? -17.105 2.058 18.090 1.00 96.62 191 ILE A C 1
ATOM 1560 O O . ILE A 1 191 ? -18.088 1.316 18.148 1.00 96.62 191 ILE A O 1
ATOM 1564 N N . GLY A 1 192 ? -15.848 1.629 18.163 1.00 95.88 192 GLY A N 1
ATOM 1565 C CA . GLY A 1 192 ? -15.460 0.289 18.577 1.00 95.88 192 GLY A CA 1
ATOM 1566 C C . GLY A 1 192 ? -15.604 0.164 20.089 1.00 95.88 192 GLY A C 1
ATOM 1567 O O . GLY A 1 192 ? -14.886 0.824 20.835 1.00 95.88 192 GLY A O 1
ATOM 1568 N N . VAL A 1 193 ? -16.573 -0.633 20.538 1.00 96.19 193 VAL A N 1
ATOM 1569 C CA . VAL A 1 193 ? -16.879 -0.821 21.961 1.00 96.19 193 VAL A CA 1
ATOM 1570 C C . VAL A 1 193 ? -16.440 -2.209 22.409 1.00 96.19 193 VAL A C 1
ATOM 1572 O O . VAL A 1 193 ? -16.849 -3.201 21.804 1.00 96.19 193 VAL A O 1
ATOM 1575 N N . ILE A 1 194 ? -15.686 -2.261 23.505 1.00 96.19 194 ILE A N 1
ATOM 1576 C CA . ILE A 1 194 ? -15.264 -3.472 24.210 1.00 96.19 194 ILE A CA 1
ATOM 1577 C C . ILE A 1 194 ? -16.103 -3.584 25.494 1.00 96.19 194 ILE A C 1
ATOM 1579 O O . ILE A 1 194 ? -15.905 -2.804 26.429 1.00 96.19 194 ILE A O 1
ATOM 1583 N N . PRO A 1 195 ? -17.083 -4.504 25.562 1.00 96.50 195 PRO A N 1
ATOM 1584 C CA . PRO A 1 195 ? -18.026 -4.570 26.678 1.00 96.50 195 PRO A CA 1
ATOM 1585 C C . PRO A 1 195 ? -17.401 -4.910 28.031 1.00 96.50 195 PRO A C 1
ATOM 1587 O O . PRO A 1 195 ? -17.966 -4.541 29.062 1.00 96.50 195 PRO A O 1
ATOM 1590 N N . VAL A 1 196 ? -16.278 -5.629 28.050 1.00 96.25 196 VAL A N 1
ATOM 1591 C CA . VAL A 1 196 ? -15.629 -6.070 29.286 1.00 96.25 196 VAL A CA 1
ATOM 1592 C C . VAL A 1 196 ? -14.162 -5.682 29.260 1.00 96.25 196 VAL A C 1
ATOM 1594 O O . VAL A 1 196 ? -13.389 -6.209 28.469 1.00 96.25 196 VAL A O 1
ATOM 1597 N N . TYR A 1 197 ? -13.772 -4.785 30.160 1.00 95.69 197 TYR A N 1
ATOM 1598 C CA . TYR A 1 197 ? -12.368 -4.462 30.375 1.00 95.69 197 TYR A CA 1
ATOM 1599 C C . TYR A 1 197 ? -11.761 -5.434 31.385 1.00 95.69 197 TYR A C 1
ATOM 1601 O O . TYR A 1 197 ? -12.334 -5.668 32.453 1.00 95.69 197 TYR A O 1
ATOM 1609 N N . VAL A 1 198 ? -10.594 -5.978 31.061 1.00 95.50 198 VAL A N 1
ATOM 1610 C CA . VAL A 1 198 ? -9.815 -6.874 31.913 1.00 95.50 198 VAL A CA 1
ATOM 1611 C C . VAL A 1 198 ? -8.353 -6.405 31.933 1.00 95.50 198 VAL A C 1
ATOM 1613 O O . VAL A 1 198 ? -7.780 -6.030 30.911 1.00 95.50 198 VAL A O 1
ATOM 1616 N N . ASN A 1 199 ? -7.745 -6.403 33.121 1.00 94.56 199 ASN A N 1
ATOM 1617 C CA . ASN A 1 199 ? -6.313 -6.188 33.324 1.00 94.56 199 ASN A CA 1
ATOM 1618 C C . ASN A 1 199 ? -5.776 -7.228 34.327 1.00 94.56 199 ASN A C 1
ATOM 1620 O O . ASN A 1 199 ? -5.909 -7.024 35.538 1.00 94.56 199 ASN A O 1
ATOM 1624 N N . PRO A 1 200 ? -5.165 -8.331 33.853 1.00 92.12 200 PRO A N 1
ATOM 1625 C CA . PRO A 1 200 ? -4.697 -9.416 34.719 1.00 92.12 200 PRO A CA 1
ATOM 1626 C C . PRO A 1 200 ? -3.603 -8.998 35.709 1.00 92.12 200 PRO A C 1
ATOM 1628 O O . PRO A 1 200 ? -3.552 -9.515 36.820 1.00 92.12 200 PRO A O 1
ATOM 1631 N N . MET A 1 201 ? -2.755 -8.032 35.337 1.00 92.69 201 MET A N 1
ATOM 1632 C CA . MET A 1 201 ? -1.665 -7.541 36.195 1.00 92.69 201 MET A CA 1
ATOM 1633 C C . MET A 1 201 ? -2.172 -6.813 37.445 1.00 92.69 201 MET A C 1
ATOM 1635 O O . MET A 1 201 ? -1.474 -6.766 38.456 1.00 92.69 201 MET A O 1
ATOM 1639 N N . GLU A 1 202 ? -3.374 -6.242 37.370 1.00 94.50 202 GLU A N 1
ATOM 1640 C CA . GLU A 1 202 ? -4.027 -5.513 38.462 1.00 94.50 202 GLU A CA 1
ATOM 1641 C C . GLU A 1 202 ? -5.190 -6.304 39.083 1.00 94.50 202 GLU A C 1
ATOM 1643 O O . GLU A 1 202 ? -5.889 -5.769 39.939 1.00 94.50 202 GLU A O 1
ATOM 1648 N N . ASP A 1 203 ? -5.410 -7.554 38.648 1.00 93.94 203 ASP A N 1
ATOM 1649 C CA . ASP A 1 203 ? -6.580 -8.377 38.997 1.00 93.94 203 ASP A CA 1
ATOM 1650 C C . ASP A 1 203 ? -7.914 -7.620 38.819 1.00 93.94 203 ASP A C 1
ATOM 1652 O O . ASP A 1 203 ? -8.820 -7.654 39.653 1.00 93.94 203 ASP A O 1
ATOM 1656 N N . LEU A 1 204 ? -8.016 -6.866 37.719 1.00 94.81 204 LEU A N 1
ATOM 1657 C CA . LEU A 1 204 ? -9.120 -5.945 37.473 1.00 94.81 204 LEU A CA 1
ATOM 1658 C C . LEU A 1 204 ? -10.033 -6.455 36.358 1.00 94.81 204 LEU A C 1
ATOM 1660 O O . LEU A 1 204 ? -9.575 -6.811 35.271 1.00 94.81 204 LEU A O 1
ATOM 1664 N N . LYS A 1 205 ? -11.345 -6.421 36.607 1.00 96.00 205 LYS A N 1
ATOM 1665 C CA . LYS A 1 205 ? -12.386 -6.725 35.622 1.00 96.00 205 LYS A CA 1
ATOM 1666 C C . LYS A 1 205 ? -13.576 -5.788 35.796 1.00 96.00 205 LYS A C 1
ATOM 1668 O O . LYS A 1 205 ? -14.116 -5.673 36.891 1.00 96.00 205 LYS A O 1
ATOM 1673 N N . MET A 1 206 ? -14.002 -5.154 34.711 1.00 95.94 206 MET A N 1
ATOM 1674 C CA . MET A 1 206 ? -15.107 -4.196 34.686 1.00 95.94 206 MET A CA 1
ATOM 1675 C C . MET A 1 206 ? -16.057 -4.550 33.542 1.00 95.94 206 MET A C 1
ATOM 1677 O O . MET A 1 206 ? -15.612 -4.712 32.406 1.00 95.94 206 MET A O 1
ATOM 1681 N N . ASN A 1 207 ? -17.361 -4.653 33.812 1.00 96.62 207 ASN A N 1
ATOM 1682 C CA . ASN A 1 207 ? -18.362 -4.769 32.752 1.00 96.62 207 ASN A CA 1
ATOM 1683 C C . ASN A 1 207 ? -18.962 -3.404 32.445 1.00 96.62 207 ASN A C 1
ATOM 1685 O O . ASN A 1 207 ? -19.269 -2.627 33.344 1.00 96.62 207 ASN A O 1
ATOM 1689 N N . ILE A 1 208 ? -19.253 -3.159 31.171 1.00 95.44 208 ILE A N 1
ATOM 1690 C CA . ILE A 1 208 ? -19.937 -1.940 30.734 1.00 95.44 208 ILE A CA 1
ATOM 1691 C C . ILE A 1 208 ? -21.332 -1.794 31.344 1.00 95.44 208 ILE A C 1
ATOM 1693 O O . ILE A 1 208 ? -21.810 -0.679 31.514 1.00 95.44 208 ILE A O 1
ATOM 1697 N N . SER A 1 209 ? -21.978 -2.904 31.722 1.00 95.25 209 SER A N 1
ATOM 1698 C CA . SER A 1 209 ? -23.248 -2.889 32.457 1.00 95.25 209 SER A CA 1
ATOM 1699 C C . SER A 1 209 ? -23.157 -2.180 33.805 1.00 95.25 209 SER A C 1
ATOM 1701 O O . SER A 1 209 ? -24.167 -1.663 34.281 1.00 95.25 209 SER A O 1
ATOM 1703 N N . ASP A 1 210 ? -21.963 -2.158 34.396 1.00 94.69 210 ASP A N 1
ATOM 1704 C CA . ASP A 1 210 ? -21.700 -1.592 35.715 1.00 94.69 210 ASP A CA 1
ATOM 1705 C C . ASP A 1 210 ? -21.329 -0.099 35.621 1.00 94.69 210 ASP A C 1
ATOM 1707 O O . ASP A 1 210 ? -21.241 0.578 36.644 1.00 94.69 210 ASP A O 1
ATOM 1711 N N . ASP A 1 211 ? -21.190 0.435 34.397 1.00 92.94 211 ASP A N 1
ATOM 1712 C CA . ASP A 1 211 ? -20.919 1.844 34.110 1.00 92.94 211 ASP A CA 1
ATOM 1713 C C . ASP A 1 211 ? -22.120 2.537 33.425 1.00 92.94 211 ASP A C 1
ATOM 1715 O O . ASP A 1 211 ? -22.208 2.661 32.192 1.00 92.94 211 ASP A O 1
ATOM 1719 N N . PRO A 1 212 ? -23.091 3.038 34.211 1.00 92.94 212 PRO A N 1
ATOM 1720 C CA . PRO A 1 212 ? -24.250 3.732 33.661 1.00 92.94 212 PRO A CA 1
ATOM 1721 C C . PRO A 1 212 ? -23.894 5.074 33.003 1.00 92.94 212 PRO A C 1
ATOM 1723 O O . PRO A 1 212 ? -24.689 5.576 32.196 1.00 92.94 212 PRO A O 1
ATOM 1726 N N . VAL A 1 213 ? -22.750 5.680 33.345 1.00 91.94 213 VAL A N 1
ATOM 1727 C CA . VAL A 1 213 ? -22.326 6.970 32.785 1.00 91.94 213 VAL A CA 1
ATOM 1728 C C . VAL A 1 213 ? -21.845 6.747 31.357 1.00 91.94 213 VAL A C 1
ATOM 1730 O O . VAL A 1 213 ? -22.385 7.383 30.444 1.00 91.94 213 VAL A O 1
ATOM 1733 N N . LEU A 1 214 ? -20.969 5.766 31.141 1.00 93.12 214 LEU A N 1
ATOM 1734 C CA . LEU A 1 214 ? -20.512 5.369 29.814 1.00 93.12 214 LEU A CA 1
ATOM 1735 C C . LEU A 1 214 ? -21.676 4.915 28.926 1.00 93.12 214 LEU A C 1
ATOM 1737 O O . LEU A 1 214 ? -21.817 5.401 27.802 1.00 93.12 214 LEU A O 1
ATOM 1741 N N . ILE A 1 215 ? -22.595 4.076 29.430 1.00 94.75 215 ILE A N 1
ATOM 1742 C CA . ILE A 1 215 ? -23.797 3.663 28.673 1.00 94.75 215 ILE A CA 1
ATOM 1743 C C . ILE A 1 215 ? -24.605 4.882 28.210 1.00 94.75 215 ILE A C 1
ATOM 1745 O O . ILE A 1 215 ? -25.068 4.939 27.064 1.00 94.75 215 ILE A O 1
ATOM 1749 N N . LYS A 1 216 ? -24.811 5.868 29.090 1.00 94.75 216 LYS A N 1
ATOM 1750 C CA . LYS A 1 216 ? -25.554 7.089 28.753 1.00 94.75 216 LYS A CA 1
ATOM 1751 C C . LYS A 1 216 ? -24.804 7.924 27.714 1.00 94.75 216 LYS A C 1
ATOM 1753 O O . LYS A 1 216 ? -25.441 8.453 26.798 1.00 94.75 216 LYS A O 1
ATOM 1758 N N . THR A 1 217 ? -23.483 8.027 27.833 1.00 94.69 217 THR A N 1
ATOM 1759 C CA . THR A 1 217 ? -22.617 8.724 26.875 1.00 94.69 217 THR A CA 1
ATOM 1760 C C . THR A 1 217 ? -22.683 8.068 25.497 1.00 94.69 217 THR A C 1
ATOM 1762 O O . THR A 1 217 ? -22.996 8.755 24.524 1.00 94.69 217 THR A O 1
ATOM 1765 N N . LEU A 1 218 ? -22.525 6.744 25.407 1.00 95.56 218 LEU A N 1
ATOM 1766 C CA . LEU A 1 218 ? -22.608 5.985 24.153 1.00 95.56 218 LEU A CA 1
ATOM 1767 C C . LEU A 1 218 ? -23.984 6.103 23.491 1.00 95.56 218 LEU A C 1
ATOM 1769 O O . LEU A 1 218 ? -24.071 6.378 22.295 1.00 95.56 218 LEU A O 1
ATOM 1773 N N . LYS A 1 219 ? -25.076 6.001 24.262 1.00 96.00 219 LYS A N 1
ATOM 1774 C CA . LYS A 1 219 ? -26.438 6.225 23.739 1.00 96.00 219 LYS A CA 1
ATOM 1775 C C . LYS A 1 219 ? -26.619 7.638 23.186 1.00 96.00 219 LYS A C 1
ATOM 1777 O O . LYS A 1 219 ? -27.257 7.817 22.150 1.00 96.00 219 LYS A O 1
ATOM 1782 N N . ARG A 1 220 ? -26.047 8.648 23.851 1.00 95.62 220 ARG A N 1
ATOM 1783 C CA . ARG A 1 220 ? -26.061 10.036 23.365 1.00 95.62 220 ARG A CA 1
ATOM 1784 C C . ARG A 1 220 ? -25.208 10.207 22.107 1.00 95.62 220 ARG A C 1
ATOM 1786 O O . ARG A 1 220 ? -25.567 11.020 21.264 1.00 95.62 220 ARG A O 1
ATOM 1793 N N . MET A 1 221 ? -24.084 9.510 21.977 1.00 96.06 221 MET A N 1
ATOM 1794 C CA . MET A 1 221 ? -23.270 9.528 20.755 1.00 96.06 221 MET A CA 1
ATOM 1795 C C . MET A 1 221 ? -24.021 8.881 19.594 1.00 96.06 221 MET A C 1
ATOM 1797 O O . MET A 1 221 ? -24.106 9.461 18.514 1.00 96.06 221 MET A O 1
ATOM 1801 N N . GLN A 1 222 ? -24.671 7.744 19.842 1.00 96.69 222 GLN A N 1
ATOM 1802 C CA . GLN A 1 222 ? -25.485 7.043 18.852 1.00 96.69 222 GLN A CA 1
ATOM 1803 C C . GLN A 1 222 ? -26.654 7.897 18.338 1.00 96.69 222 GLN A C 1
ATOM 1805 O O . GLN A 1 222 ? -26.979 7.850 17.154 1.00 96.69 222 GLN A O 1
ATOM 1810 N N . SER A 1 223 ? -27.256 8.733 19.194 1.00 96.38 223 SER A N 1
ATOM 1811 C CA . SER A 1 223 ? -28.274 9.696 18.757 1.00 96.38 223 SER A CA 1
ATOM 1812 C C . SER A 1 223 ? -27.714 10.910 17.998 1.00 96.38 223 SER A C 1
ATOM 1814 O O . SER A 1 223 ? -28.490 11.616 17.360 1.00 96.38 223 SER A O 1
ATOM 1816 N N . ASN A 1 224 ? -26.394 11.146 18.022 1.00 95.44 224 ASN A N 1
ATOM 1817 C CA . ASN A 1 224 ? -25.700 12.192 17.255 1.00 95.44 224 ASN A CA 1
ATOM 1818 C C . ASN A 1 224 ? -24.808 11.585 16.149 1.00 95.44 224 ASN A C 1
ATOM 1820 O O . ASN A 1 224 ? -23.642 11.952 16.023 1.00 95.44 224 ASN A O 1
ATOM 1824 N N . ASN A 1 225 ? -25.357 10.667 15.350 1.00 93.81 225 ASN A N 1
ATOM 1825 C CA . ASN A 1 225 ? -24.721 10.068 14.163 1.00 93.81 225 ASN A CA 1
ATOM 1826 C C . ASN A 1 225 ? -23.583 9.061 14.409 1.00 93.81 225 ASN A C 1
ATOM 1828 O O . ASN A 1 225 ? -22.940 8.649 13.441 1.00 93.81 225 ASN A O 1
ATOM 1832 N N . ALA A 1 226 ? -23.364 8.603 15.645 1.00 96.81 226 ALA A N 1
ATOM 1833 C CA . ALA A 1 226 ? -22.465 7.475 15.877 1.00 96.81 226 ALA A CA 1
ATOM 1834 C C . ALA A 1 226 ? -23.144 6.126 15.570 1.00 96.81 226 ALA A C 1
ATOM 1836 O O . ALA A 1 226 ? -24.343 5.942 15.810 1.00 96.81 226 ALA A O 1
ATOM 1837 N N . LYS A 1 227 ? -22.370 5.135 15.119 1.00 97.50 227 LYS A N 1
ATOM 1838 C CA . LYS A 1 227 ? -22.761 3.716 15.144 1.00 97.50 227 LYS A CA 1
ATOM 1839 C C . LYS A 1 227 ? -21.832 2.948 16.071 1.00 97.50 227 LYS A C 1
ATOM 1841 O O . LYS A 1 227 ? -20.616 3.058 15.958 1.00 97.50 227 LYS A O 1
ATOM 1846 N N . LEU A 1 228 ? -22.417 2.173 16.977 1.00 96.44 228 LEU A N 1
ATOM 1847 C CA . LEU A 1 228 ? -21.659 1.287 17.853 1.00 96.44 228 LEU A CA 1
ATOM 1848 C C . LEU A 1 228 ? -21.353 -0.009 17.102 1.00 96.44 228 LEU A C 1
ATOM 1850 O O . LEU A 1 228 ? -22.251 -0.588 16.487 1.00 96.44 228 LEU A O 1
ATOM 1854 N N . VAL A 1 229 ? -20.105 -0.451 17.167 1.00 95.94 229 VAL A N 1
ATOM 1855 C CA . VAL A 1 229 ? -19.622 -1.710 16.599 1.00 95.94 229 VAL A CA 1
ATOM 1856 C C . VAL A 1 229 ? -18.919 -2.470 17.717 1.00 95.94 229 VAL A C 1
ATOM 1858 O O . VAL A 1 229 ? -18.170 -1.876 18.489 1.00 95.94 229 VAL A O 1
ATOM 1861 N N . LEU A 1 230 ? -19.182 -3.772 17.832 1.00 94.75 230 LEU A N 1
ATOM 1862 C CA . LEU A 1 230 ? -18.472 -4.612 18.793 1.00 94.75 230 LEU A CA 1
ATOM 1863 C C . LEU A 1 230 ? -17.007 -4.717 18.363 1.00 94.75 230 LEU A C 1
ATOM 1865 O O . LEU A 1 230 ? -16.733 -5.158 17.248 1.00 94.75 230 LEU A O 1
ATOM 1869 N N . HIS A 1 231 ? -16.088 -4.334 19.242 1.00 94.44 231 HIS A N 1
ATOM 1870 C CA . HIS A 1 231 ? -14.653 -4.415 18.995 1.00 94.44 231 HIS A CA 1
ATOM 1871 C C . HIS A 1 231 ? -14.037 -5.527 19.841 1.00 94.44 231 HIS A C 1
ATOM 1873 O O . HIS A 1 231 ? -13.126 -5.293 20.614 1.00 94.44 231 HIS A O 1
ATOM 1879 N N . GLY A 1 232 ? -14.590 -6.736 19.737 1.00 92.81 232 GLY A N 1
ATOM 1880 C CA . GLY A 1 232 ? -14.255 -7.830 20.647 1.00 92.81 232 GLY A CA 1
ATOM 1881 C C . GLY A 1 232 ? -15.035 -7.776 21.966 1.00 92.81 232 GLY A C 1
ATOM 1882 O O . GLY A 1 232 ? -15.578 -6.736 22.346 1.00 92.81 232 GLY A O 1
ATOM 1883 N N . TYR A 1 233 ? -15.169 -8.917 22.649 1.00 94.19 233 TYR A N 1
ATOM 1884 C CA . TYR A 1 233 ? -15.860 -8.971 23.939 1.00 94.19 233 TYR A CA 1
ATOM 1885 C C . TYR A 1 233 ? -14.966 -8.452 25.068 1.00 94.19 233 TYR A C 1
ATOM 1887 O O . TYR A 1 233 ? -15.409 -7.641 25.886 1.00 94.19 233 TYR A O 1
ATOM 1895 N N . THR A 1 234 ? -13.708 -8.894 25.073 1.00 93.62 234 THR A N 1
ATOM 1896 C CA . THR A 1 234 ? -12.655 -8.402 25.976 1.00 93.62 234 THR A CA 1
ATOM 1897 C C . THR A 1 234 ? -11.455 -7.823 25.235 1.00 93.62 234 THR A C 1
ATOM 1899 O O . THR A 1 234 ? -10.634 -7.164 25.869 1.00 93.62 234 THR A O 1
ATOM 1902 N N . HIS A 1 235 ? -11.344 -8.070 23.924 1.00 89.62 235 HIS A N 1
ATOM 1903 C CA . HIS A 1 235 ? -10.235 -7.664 23.061 1.00 89.62 235 HIS A CA 1
ATOM 1904 C C . HIS A 1 235 ? -8.860 -8.017 23.656 1.00 89.62 235 HIS A C 1
ATOM 1906 O O . HIS A 1 235 ? -8.009 -7.146 23.852 1.00 89.62 235 HIS A O 1
ATOM 1912 N N . GLN A 1 236 ? -8.701 -9.283 24.060 1.00 88.75 236 GLN A N 1
ATOM 1913 C CA . GLN A 1 236 ? -7.465 -9.824 24.636 1.00 88.75 236 GLN A CA 1
ATOM 1914 C C . GLN A 1 236 ? -7.369 -11.348 24.471 1.00 88.75 236 GLN A C 1
ATOM 1916 O O . GLN A 1 236 ? -8.395 -12.034 24.503 1.00 88.75 236 GLN A O 1
ATOM 1921 N N . TYR A 1 237 ? -6.135 -11.861 24.424 1.00 84.81 237 TYR A N 1
ATOM 1922 C CA . TYR A 1 237 ? -5.807 -13.272 24.631 1.00 84.81 237 TYR A CA 1
ATOM 1923 C C . TYR A 1 237 ? -5.417 -13.533 26.098 1.00 84.81 237 TYR A C 1
ATOM 1925 O O . TYR A 1 237 ? -6.196 -14.136 26.840 1.00 84.81 237 TYR A O 1
ATOM 1933 N N . ASP A 1 238 ? -4.272 -13.013 26.556 1.00 85.50 238 ASP A N 1
ATOM 1934 C CA . ASP A 1 238 ? -3.791 -13.129 27.948 1.00 85.50 238 ASP A CA 1
ATOM 1935 C C . ASP A 1 238 ? -3.383 -11.790 28.597 1.00 85.50 238 ASP A C 1
ATOM 1937 O O . ASP A 1 238 ? -3.158 -11.730 29.809 1.00 85.50 238 ASP A O 1
ATOM 1941 N N . GLY A 1 239 ? -3.316 -10.719 27.802 1.00 87.31 239 GLY A N 1
ATOM 1942 C CA . GLY A 1 239 ? -2.909 -9.384 28.226 1.00 87.31 239 GLY A CA 1
ATOM 1943 C C . GLY A 1 239 ? -4.040 -8.510 28.771 1.00 87.31 239 GLY A C 1
ATOM 1944 O O . GLY A 1 239 ? -5.078 -8.982 29.223 1.00 87.31 239 GLY A O 1
ATOM 1945 N N . LYS A 1 240 ? -3.808 -7.195 28.744 1.00 91.69 240 LYS A N 1
ATOM 1946 C CA . LYS A 1 240 ? -4.804 -6.164 29.064 1.00 91.69 240 LYS A CA 1
ATOM 1947 C C . LYS A 1 240 ? -5.702 -5.911 27.847 1.00 91.69 240 LYS A C 1
ATOM 1949 O O . LYS A 1 240 ? -5.201 -5.821 26.727 1.00 91.69 240 LYS A O 1
ATOM 1954 N N . THR A 1 241 ? -6.998 -5.707 28.081 1.00 90.25 241 THR A N 1
ATOM 1955 C CA . THR A 1 241 ? -7.974 -5.291 27.060 1.00 90.25 241 THR A CA 1
ATOM 1956 C C . THR A 1 241 ? -7.447 -4.171 26.156 1.00 90.25 241 THR A C 1
ATOM 1958 O O . THR A 1 241 ? -6.972 -3.145 26.651 1.00 90.25 241 THR A O 1
ATOM 1961 N N . GLY A 1 242 ? -7.582 -4.354 24.838 1.00 84.94 242 GLY A N 1
ATOM 1962 C CA . GLY A 1 242 ? -7.253 -3.347 23.818 1.00 84.94 242 GLY A CA 1
ATOM 1963 C C . GLY A 1 242 ? -5.763 -3.237 23.476 1.00 84.94 242 GLY A C 1
ATOM 1964 O O . GLY A 1 242 ? -5.399 -2.475 22.591 1.00 84.94 242 GLY A O 1
ATOM 1965 N N . VAL A 1 243 ? -4.886 -3.977 24.164 1.00 83.19 243 VAL A N 1
ATOM 1966 C CA . VAL A 1 243 ? -3.440 -4.001 23.864 1.00 83.19 243 VAL A CA 1
ATOM 1967 C C . VAL A 1 243 ? -3.076 -5.161 22.937 1.00 83.19 243 VAL A C 1
ATOM 1969 O O . VAL A 1 243 ? -2.124 -5.056 22.170 1.00 83.19 243 VAL A O 1
ATOM 1972 N N . ASP A 1 244 ? -3.828 -6.254 23.021 1.00 69.12 244 ASP A N 1
ATOM 1973 C CA . ASP A 1 244 ? -3.582 -7.491 22.285 1.00 69.12 244 ASP A CA 1
ATOM 1974 C C . ASP A 1 244 ? -4.753 -7.815 21.336 1.00 69.12 244 ASP A C 1
ATOM 1976 O O . ASP A 1 244 ? -5.709 -7.042 21.230 1.00 69.12 244 ASP A O 1
ATOM 1980 N N . TYR A 1 245 ? -4.687 -8.945 20.635 1.00 70.88 245 TYR A N 1
ATOM 1981 C CA . TYR A 1 245 ? -5.749 -9.428 19.752 1.00 70.88 245 TYR A CA 1
ATOM 1982 C C . TYR A 1 245 ? -6.740 -10.353 20.476 1.00 70.88 245 TYR A C 1
ATOM 1984 O O . TYR A 1 245 ? -6.441 -10.975 21.495 1.00 70.88 245 TYR A O 1
ATOM 1992 N N . GLU A 1 246 ? -7.957 -10.435 19.941 1.00 61.56 246 GLU A N 1
ATOM 1993 C CA . GLU A 1 246 ? -8.943 -11.455 20.296 1.00 61.56 246 GLU A CA 1
ATOM 1994 C C . GLU A 1 246 ? -9.129 -12.348 19.065 1.00 61.56 246 GLU A C 1
ATOM 1996 O O . GLU A 1 246 ? -9.657 -11.881 18.055 1.00 61.56 246 GLU A O 1
ATOM 2001 N N . PHE A 1 247 ? -8.689 -13.609 19.198 1.00 59.47 247 PHE A N 1
ATOM 2002 C CA . PHE A 1 247 ? -8.495 -14.640 18.158 1.00 59.47 247 PHE A CA 1
ATOM 2003 C C . PHE A 1 247 ? -7.246 -14.486 17.285 1.00 59.47 247 PHE A C 1
ATOM 2005 O O . PHE A 1 247 ? -7.111 -13.464 16.581 1.00 59.47 247 PHE A O 1
#

Sequence (247 aa):
ELVSEYEEGNINDFDVLMYIGENFQAKIPRALINDVNNTDREILWINYYPWELDSRKLGFEVSGAHSFNFDRISYRGYDFKLNPTDTSLVEVIDSEKAKVLAWLIDNESEKSIPAIVNANDNFLYVSYLPLAIPYLDEPIPFFNALHETFGHHTENSTALLRLEDISPATEDSNLARINQFLKEKSVPYHIGVIPVYVNPMEDLKMNISDDPVLIKTLKRMQSNNAKLVLHGYTHQYDGKTGVDYEF

InterPro domains:
  IPR018763 Protein of unknown function DUF2334 [PF10096] (159-247)

Radius of gyration: 24.77 Å; chains: 1; bounding box: 54×44×66 Å